Protein AF-0000000066313207 (afdb_homodimer)

pLDDT: mean 95.78, std 4.96, range [64.88, 98.94]

Radius of gyration: 19.65 Å; Cα contacts (8 Å, |Δi|>4): 984; chains: 2; bounding box: 40×60×49 Å

Solvent-accessible surface area (backbone atoms only — not comparable to full-atom values): 19360 Å² total; per-residue (Å²): 130,81,60,54,40,79,49,62,58,76,39,52,34,52,79,34,32,39,14,46,27,32,32,42,18,25,47,34,83,86,79,68,45,60,42,60,31,42,38,45,36,44,29,46,54,34,54,80,72,21,24,36,36,39,54,46,56,78,86,40,61,64,39,53,32,29,70,73,61,38,34,38,24,43,25,34,37,17,51,79,27,40,47,58,44,44,52,34,52,71,55,73,52,82,85,38,53,53,45,70,76,70,67,52,67,72,44,66,40,90,84,82,52,40,57,41,47,58,82,50,30,43,28,38,34,37,26,36,52,48,83,83,40,58,38,32,78,77,43,24,37,46,46,28,35,58,78,47,38,32,26,28,55,86,34,43,53,94,68,32,79,46,68,41,99,73,60,61,20,40,32,19,36,61,55,94,55,29,28,28,23,52,34,58,77,45,68,51,122,131,79,61,55,38,80,48,62,58,78,38,51,32,52,79,33,33,39,13,46,28,31,32,41,19,27,47,34,82,86,79,67,44,58,41,59,32,44,38,46,36,42,29,47,53,35,54,80,73,21,24,35,39,38,54,48,57,78,86,40,61,64,39,53,32,28,68,72,61,39,32,39,24,42,26,33,37,18,52,79,27,42,47,60,45,43,54,36,52,72,55,73,50,83,84,40,55,53,43,69,75,69,67,51,65,73,46,65,41,90,85,85,52,40,57,39,47,58,82,52,31,44,26,36,36,37,27,37,52,48,83,83,40,57,39,33,78,75,41,24,36,46,46,29,35,57,76,46,37,33,25,27,56,87,34,44,53,92,67,31,82,47,70,41,101,74,61,60,20,40,32,18,37,62,55,94,54,30,29,28,22,52,34,59,77,45,67,52,122

Sequence (378 aa):
MSRFIPIELHHASRLLNHGPTVLITSFDEQSQRRNIMAAAWSMPVEFEPPRVAIVVDKSTWTRELIEHNGKFGIVIPGVAATNWTWAVGSVSGRDEDKFNCYGIPVVRGPVFGLPLVEEKCLAWMECRLLPATSAQEEYDTLFGEVVSAAADARVFVEGRWQFDDDKLNTLHHLGAGTFVTSGKRVTAGMSRFIPIELHHASRLLNHGPTVLITSFDEQSQRRNIMAAAWSMPVEFEPPRVAIVVDKSTWTRELIEHNGKFGIVIPGVAATNWTWAVGSVSGRDEDKFNCYGIPVVRGPVFGLPLVEEKCLAWMECRLLPATSAQEEYDTLFGEVVSAAADARVFVEGRWQFDDDKLNTLHHLGAGTFVTSGKRVTAG

Structure (mmCIF, N/CA/C/O backbone):
data_AF-0000000066313207-model_v1
#
loop_
_entity.id
_entity.type
_entity.pdbx_description
1 polymer 'Uncharacterized protein YddH'
#
loop_
_atom_site.group_PDB
_atom_site.id
_atom_site.type_symbol
_atom_site.label_atom_id
_atom_site.label_alt_id
_atom_site.label_comp_id
_atom_site.label_asym_id
_atom_site.label_entity_id
_atom_site.label_seq_id
_atom_site.pdbx_PDB_ins_code
_atom_site.Cartn_x
_atom_site.Cartn_y
_atom_site.Cartn_z
_atom_site.occupancy
_atom_site.B_iso_or_equiv
_atom_site.auth_seq_id
_atom_site.auth_comp_id
_atom_site.auth_asym_id
_atom_site.auth_atom_id
_atom_site.pdbx_PDB_model_num
ATOM 1 N N . MET A 1 1 ? 12.789 17.094 24.266 1 65 1 MET A N 1
ATOM 2 C CA . MET A 1 1 ? 13.578 16.828 23.062 1 65 1 MET A CA 1
ATOM 3 C C . MET A 1 1 ? 12.883 15.805 22.172 1 65 1 MET A C 1
ATOM 5 O O . MET A 1 1 ? 12.188 14.914 22.672 1 65 1 MET A O 1
ATOM 9 N N . SER A 1 2 ? 12.867 16.047 20.875 1 86.88 2 SER A N 1
ATOM 10 C CA . SER A 1 2 ? 12.156 15.148 19.953 1 86.88 2 SER A CA 1
ATOM 11 C C . SER A 1 2 ? 12.75 13.742 19.984 1 86.88 2 SER A C 1
ATOM 13 O O . SER A 1 2 ? 13.969 13.578 20.094 1 86.88 2 SER A O 1
ATOM 15 N N . ARG A 1 3 ? 11.992 12.742 20.094 1 94 3 ARG A N 1
ATOM 16 C CA . ARG A 1 3 ? 12.406 11.344 20.047 1 94 3 ARG A CA 1
ATOM 17 C C . ARG A 1 3 ? 12.648 10.891 18.609 1 94 3 ARG A C 1
ATOM 19 O O . ARG A 1 3 ? 13.07 9.758 18.375 1 94 3 ARG A O 1
ATOM 26 N N . PHE A 1 4 ? 12.492 11.758 17.734 1 97.88 4 PHE A N 1
ATOM 27 C CA . PHE A 1 4 ? 12.688 11.43 16.328 1 97.88 4 PHE A CA 1
ATOM 28 C C . PHE A 1 4 ? 14.148 11.594 15.938 1 97.88 4 PHE A C 1
ATOM 30 O O . PHE A 1 4 ? 14.773 12.602 16.266 1 97.88 4 PHE A O 1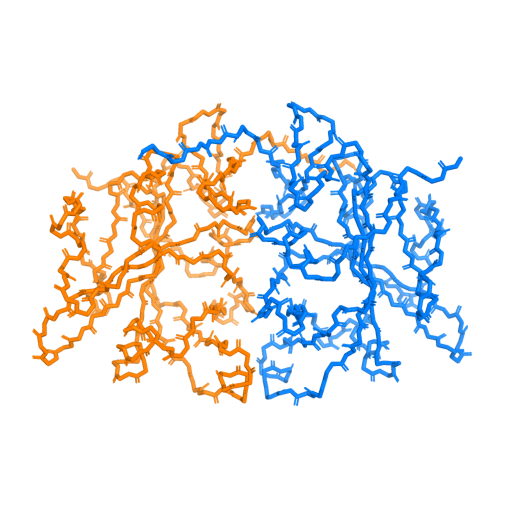
ATOM 37 N N . ILE A 1 5 ? 14.672 10.648 15.273 1 97.44 5 ILE A N 1
ATOM 38 C CA . ILE A 1 5 ? 16.047 10.703 14.781 1 97.44 5 ILE A CA 1
ATOM 39 C C . ILE A 1 5 ? 16.031 10.625 13.25 1 97.44 5 ILE A C 1
ATOM 41 O O . ILE A 1 5 ? 15.25 9.875 12.664 1 97.44 5 ILE A O 1
ATOM 45 N N . PRO A 1 6 ? 16.922 11.445 12.672 1 97.38 6 PRO A N 1
ATOM 46 C CA . PRO A 1 6 ? 17.031 11.359 11.219 1 97.38 6 PRO A CA 1
ATOM 47 C C . PRO A 1 6 ? 17.375 9.953 10.734 1 97.38 6 PRO A C 1
ATOM 49 O O . PRO A 1 6 ? 18.172 9.258 11.375 1 97.38 6 PRO A O 1
ATOM 52 N N . ILE A 1 7 ? 16.766 9.648 9.617 1 95.88 7 ILE A N 1
ATOM 53 C CA . ILE A 1 7 ? 17.062 8.344 9.047 1 95.88 7 ILE A CA 1
ATOM 54 C C . ILE A 1 7 ? 17.828 8.516 7.734 1 95.88 7 ILE A C 1
ATOM 56 O O . ILE A 1 7 ? 17.625 9.492 7.012 1 95.88 7 ILE A O 1
ATOM 60 N N . GLU A 1 8 ? 18.766 7.508 7.488 1 96.38 8 GLU A N 1
ATOM 61 C CA . GLU A 1 8 ? 19.438 7.496 6.188 1 96.38 8 GLU A CA 1
ATOM 62 C C . GLU A 1 8 ? 18.438 7.27 5.055 1 96.38 8 GLU A C 1
ATOM 64 O O . GLU A 1 8 ? 17.594 6.379 5.141 1 96.38 8 GLU A O 1
ATOM 69 N N . LEU A 1 9 ? 18.625 7.969 3.992 1 97.31 9 LEU A N 1
ATOM 70 C CA . LEU A 1 9 ? 17.641 7.992 2.924 1 97.31 9 LEU A CA 1
ATOM 71 C C . LEU A 1 9 ? 17.484 6.609 2.299 1 97.31 9 LEU A C 1
ATOM 73 O O . LEU A 1 9 ? 16.391 6.246 1.858 1 97.31 9 LEU A O 1
ATOM 77 N N . HIS A 1 10 ? 18.469 5.852 2.307 1 95.62 10 HIS A N 1
ATOM 78 C CA . HIS A 1 10 ? 18.359 4.531 1.695 1 95.62 10 HIS A CA 1
ATOM 79 C C . HIS A 1 10 ? 17.469 3.617 2.516 1 95.62 10 HIS A C 1
ATOM 81 O O . HIS A 1 10 ? 17.062 2.549 2.047 1 95.62 10 HIS A O 1
ATOM 87 N N . HIS A 1 11 ? 17.078 4.043 3.768 1 96.44 11 HIS A N 1
ATOM 88 C CA . HIS A 1 11 ? 16.141 3.301 4.594 1 96.44 11 HIS A CA 1
ATOM 89 C C . HIS A 1 11 ? 14.734 3.887 4.484 1 96.44 11 HIS A C 1
ATOM 91 O O . HIS A 1 11 ? 13.781 3.338 5.043 1 96.44 11 HIS A O 1
ATOM 97 N N . ALA A 1 12 ? 14.516 4.957 3.756 1 97.69 12 ALA A N 1
ATOM 98 C CA . ALA A 1 12 ? 13.273 5.727 3.797 1 97.69 12 ALA A CA 1
ATOM 99 C C . ALA A 1 12 ? 12.102 4.902 3.273 1 97.69 12 ALA A C 1
ATOM 101 O O . ALA A 1 12 ? 11 4.969 3.814 1 97.69 12 ALA A O 1
ATOM 102 N N . SER A 1 13 ? 12.344 4.102 2.234 1 96.94 13 SER A N 1
ATOM 103 C CA . SER A 1 13 ? 11.273 3.297 1.654 1 96.94 13 SER A CA 1
ATOM 104 C C . SER A 1 13 ? 10.719 2.303 2.668 1 96.94 13 SER A C 1
ATOM 106 O O . SER A 1 13 ? 9.539 1.956 2.623 1 96.94 13 SER A O 1
ATOM 108 N N . ARG A 1 14 ? 11.547 1.868 3.613 1 97.19 14 ARG A N 1
ATOM 109 C CA . ARG A 1 14 ? 11.148 0.872 4.602 1 97.19 14 ARG A CA 1
ATOM 110 C C . ARG A 1 14 ? 10.094 1.431 5.547 1 97.19 14 ARG A C 1
ATOM 112 O O . ARG A 1 14 ? 9.391 0.673 6.219 1 97.19 14 ARG A O 1
ATOM 119 N N . LEU A 1 15 ? 9.992 2.742 5.625 1 98 15 LEU A N 1
ATOM 120 C CA . LEU A 1 15 ? 8.977 3.367 6.465 1 98 15 LEU A CA 1
ATOM 121 C C . LEU A 1 15 ? 7.578 3.078 5.938 1 98 15 LEU A C 1
ATOM 123 O O . LEU A 1 15 ? 6.613 3.053 6.707 1 98 15 LEU A O 1
ATOM 127 N N . LEU A 1 16 ? 7.504 2.717 4.598 1 98.06 16 LEU A N 1
ATOM 128 C CA . LEU A 1 16 ? 6.199 2.545 3.967 1 98.06 16 LEU A CA 1
ATOM 129 C C . LEU A 1 16 ? 6.012 1.107 3.49 1 98.06 16 LEU A C 1
ATOM 131 O O . LEU A 1 16 ? 4.938 0.746 3.006 1 98.06 16 LEU A O 1
ATOM 135 N N . ASN A 1 17 ? 6.996 0.284 3.662 1 97.38 17 ASN A N 1
ATOM 136 C CA . ASN A 1 17 ? 7.02 -1.042 3.055 1 97.38 17 ASN A CA 1
ATOM 137 C C . ASN A 1 17 ? 5.812 -1.873 3.477 1 97.38 17 ASN A C 1
ATOM 139 O O . ASN A 1 17 ? 5.293 -2.668 2.689 1 97.38 17 ASN A O 1
ATOM 143 N N . HIS A 1 18 ? 5.418 -1.651 4.676 1 98.19 18 HIS A N 1
ATOM 144 C CA . HIS A 1 18 ? 4.391 -2.531 5.219 1 98.19 18 HIS A CA 1
ATOM 145 C C . HIS A 1 18 ? 2.996 -1.948 5.008 1 98.19 18 HIS A C 1
ATOM 147 O O . HIS A 1 18 ? 2.004 -2.514 5.473 1 98.19 18 HIS A O 1
ATOM 153 N N . GLY A 1 19 ? 2.869 -0.84 4.316 1 98.44 19 GLY A N 1
ATOM 154 C CA . GLY A 1 19 ? 1.625 -0.371 3.729 1 98.44 19 GLY A CA 1
ATOM 155 C C . GLY A 1 19 ? 0.737 0.363 4.715 1 98.44 19 GLY A C 1
ATOM 156 O O . GLY A 1 19 ? -0.487 0.219 4.684 1 98.44 19 GLY A O 1
ATOM 157 N N . PRO A 1 20 ? 1.286 1.152 5.613 1 98.69 20 PRO A N 1
ATOM 158 C CA . PRO A 1 20 ? 0.461 1.867 6.59 1 98.69 20 PRO A CA 1
ATOM 159 C C . PRO A 1 20 ? -0.352 2.996 5.965 1 98.69 20 PRO A C 1
ATOM 161 O O . PRO A 1 20 ? 0.007 3.502 4.898 1 98.69 20 PRO A O 1
ATOM 164 N N . THR A 1 21 ? -1.479 3.303 6.613 1 98.62 21 THR A N 1
ATOM 165 C CA . THR A 1 21 ? -2.127 4.586 6.363 1 98.62 21 THR A CA 1
ATOM 166 C C . THR A 1 21 ? -1.189 5.742 6.703 1 98.62 21 THR A C 1
ATOM 168 O O . THR A 1 21 ? -0.485 5.695 7.715 1 98.62 21 THR A O 1
ATOM 171 N N . VAL A 1 22 ? -1.253 6.824 5.902 1 98.88 22 VAL A N 1
ATOM 172 C CA . VAL A 1 22 ? -0.355 7.945 6.164 1 98.88 22 VAL A CA 1
ATOM 173 C C . VAL A 1 22 ? -1.156 9.242 6.242 1 98.88 22 VAL A C 1
ATOM 175 O O . VAL A 1 22 ? -2.344 9.266 5.91 1 98.88 22 VAL A O 1
ATOM 178 N N . LEU A 1 23 ? -0.492 10.266 6.754 1 98.88 23 LEU A N 1
ATOM 179 C CA . LEU A 1 23 ? -0.952 11.648 6.656 1 98.88 23 LEU A CA 1
ATOM 180 C C . LEU A 1 23 ? -0.092 12.438 5.676 1 98.88 23 LEU A C 1
ATOM 182 O O . LEU A 1 23 ? 1.133 12.477 5.809 1 98.88 23 LEU A O 1
ATOM 186 N N . ILE A 1 24 ? -0.73 13 4.699 1 98.94 24 ILE A N 1
ATOM 187 C CA . ILE A 1 24 ? -0.032 13.844 3.742 1 98.94 24 ILE A CA 1
ATOM 188 C C . ILE A 1 24 ? -0.147 15.305 4.168 1 98.94 24 ILE A C 1
ATOM 190 O O . ILE A 1 24 ? -1.247 15.797 4.43 1 98.94 24 ILE A O 1
ATOM 194 N N . THR A 1 25 ? 0.972 15.992 4.281 1 98.88 25 THR A N 1
ATOM 195 C CA . THR A 1 25 ? 0.957 17.406 4.621 1 98.88 25 THR A CA 1
ATOM 196 C C . THR A 1 25 ? 1.415 18.25 3.438 1 98.88 25 THR A C 1
ATOM 198 O O . THR A 1 25 ? 2.209 17.797 2.611 1 98.88 25 THR A O 1
ATOM 201 N N . SER A 1 26 ? 0.918 19.391 3.359 1 98.44 26 SER A N 1
ATOM 202 C CA . SER A 1 26 ? 1.238 20.359 2.311 1 98.44 26 SER A CA 1
ATOM 203 C C . SER A 1 26 ? 1.194 21.781 2.84 1 98.44 26 SER A C 1
ATOM 205 O O . SER A 1 26 ? 0.702 22.031 3.943 1 98.44 26 SER A O 1
ATOM 207 N N . PHE A 1 27 ? 1.803 22.641 2.094 1 96.5 27 PHE A N 1
ATOM 208 C CA . PHE A 1 27 ? 1.953 24.031 2.502 1 96.5 27 PHE A CA 1
ATOM 209 C C . PHE A 1 27 ? 1.962 24.969 1.29 1 96.5 27 PHE A C 1
ATOM 211 O O . PHE A 1 27 ? 2.615 24.672 0.286 1 96.5 27 PHE A O 1
ATOM 218 N N . ASP A 1 28 ? 1.222 25.984 1.409 1 92.38 28 ASP A N 1
ATOM 219 C CA . ASP A 1 28 ? 1.226 27.031 0.39 1 92.38 28 ASP A CA 1
ATOM 220 C C . ASP A 1 28 ? 2.139 28.188 0.791 1 92.38 28 ASP A C 1
ATOM 222 O O . ASP A 1 28 ? 1.826 28.938 1.713 1 92.38 28 ASP A O 1
ATOM 226 N N . GLU A 1 29 ? 3.15 28.391 0.052 1 89.75 29 GLU A N 1
ATOM 227 C CA . GLU A 1 29 ? 4.133 29.422 0.382 1 89.75 29 GLU A CA 1
ATOM 228 C C . GLU A 1 29 ? 3.541 30.812 0.23 1 89.75 29 GLU A C 1
ATOM 230 O O . GLU A 1 29 ? 3.93 31.75 0.944 1 89.75 29 GLU A O 1
ATOM 235 N N . GLN A 1 30 ? 2.658 31 -0.643 1 90.44 30 GLN A N 1
ATOM 236 C CA . GLN A 1 30 ? 2.074 32.312 -0.902 1 90.44 30 GLN A CA 1
ATOM 237 C C . GLN A 1 30 ? 1.109 32.719 0.209 1 90.44 30 GLN A C 1
ATOM 239 O O . GLN A 1 30 ? 1.253 33.781 0.807 1 90.44 30 GLN A O 1
ATOM 244 N N . SER A 1 31 ? 0.231 31.891 0.553 1 90.81 31 SER A N 1
ATOM 245 C CA . SER A 1 31 ? -0.797 32.188 1.543 1 90.81 31 SER A CA 1
ATOM 246 C C . SER A 1 31 ? -0.349 31.797 2.945 1 90.81 31 SER A C 1
ATOM 248 O O . SER A 1 31 ? -0.991 32.156 3.934 1 90.81 31 SER A O 1
ATOM 250 N N . GLN A 1 32 ? 0.73 31.016 2.998 1 92.81 32 GLN A N 1
ATOM 251 C CA . GLN A 1 32 ? 1.278 30.516 4.254 1 92.81 32 GLN A CA 1
ATOM 252 C C . GLN A 1 32 ? 0.297 29.578 4.949 1 92.81 32 GLN A C 1
ATOM 254 O O . GLN A 1 32 ? 0.283 29.484 6.18 1 92.81 32 GLN A O 1
ATOM 259 N N . ARG A 1 33 ? -0.565 28.984 4.168 1 95.12 33 ARG A N 1
ATOM 260 C CA . ARG A 1 33 ? -1.528 28.047 4.719 1 95.12 33 ARG A CA 1
ATOM 261 C C . ARG A 1 33 ? -1.02 26.609 4.602 1 95.12 33 ARG A C 1
ATOM 263 O O . ARG A 1 33 ? -0.413 26.25 3.592 1 95.12 33 ARG A O 1
ATOM 270 N N . ARG A 1 34 ? -1.338 25.891 5.664 1 96.69 34 ARG A N 1
ATOM 271 C CA . ARG A 1 34 ? -0.944 24.5 5.754 1 96.69 34 ARG A CA 1
ATOM 272 C C . ARG A 1 34 ? -2.16 23.578 5.656 1 96.69 34 ARG A C 1
ATOM 274 O O . ARG A 1 34 ? -3.287 24 5.918 1 96.69 34 ARG A O 1
ATOM 281 N N . ASN A 1 35 ? -1.942 22.359 5.227 1 98.12 35 ASN A N 1
ATOM 282 C CA . ASN A 1 35 ? -2.996 21.359 5.145 1 98.12 35 ASN A CA 1
ATOM 283 C C . ASN A 1 35 ? -2.473 19.969 5.492 1 98.12 35 ASN A C 1
ATOM 285 O O . ASN A 1 35 ? -1.268 19.719 5.422 1 98.12 35 ASN A O 1
ATOM 289 N N . ILE A 1 36 ? -3.363 19.141 5.977 1 98.62 36 ILE A N 1
ATOM 290 C CA . ILE A 1 36 ? -3.078 17.75 6.324 1 98.62 36 ILE A CA 1
ATOM 291 C C . ILE A 1 36 ? -4.273 16.875 5.969 1 98.62 36 ILE A C 1
ATOM 293 O O . ILE A 1 36 ? -5.426 17.266 6.168 1 98.62 36 ILE A O 1
ATOM 297 N N . MET A 1 37 ? -4.008 15.727 5.402 1 98.06 37 MET A N 1
ATOM 298 C CA . MET A 1 37 ? -5.074 14.773 5.113 1 98.06 37 MET A CA 1
ATOM 299 C C . MET A 1 37 ? -4.586 13.336 5.281 1 98.06 37 MET A C 1
ATOM 301 O O . MET A 1 37 ? -3.391 13.062 5.145 1 98.06 37 MET A O 1
ATOM 305 N N . ALA A 1 38 ? -5.535 12.453 5.543 1 98.25 38 ALA A N 1
ATOM 306 C CA . ALA A 1 38 ? -5.219 11.031 5.59 1 98.25 38 ALA A CA 1
ATOM 307 C C . ALA A 1 38 ? -5.242 10.414 4.191 1 98.25 38 ALA A C 1
ATOM 309 O O . ALA A 1 38 ? -6.02 10.844 3.334 1 98.25 38 ALA A O 1
ATOM 310 N N . ALA A 1 39 ? -4.414 9.477 3.936 1 98.12 39 ALA A N 1
ATOM 311 C CA . ALA A 1 39 ? -4.363 8.703 2.699 1 98.12 39 ALA A CA 1
ATOM 312 C C . ALA A 1 39 ? -4.012 7.242 2.982 1 98.12 39 ALA A C 1
ATOM 314 O O . ALA A 1 39 ? -2.988 6.953 3.604 1 98.12 39 ALA A O 1
ATOM 315 N N . ALA A 1 40 ? -4.812 6.355 2.506 1 97.88 40 ALA A N 1
ATOM 316 C CA . ALA A 1 40 ? -4.555 4.926 2.658 1 97.88 40 ALA A CA 1
ATOM 317 C C . ALA A 1 40 ? -3.725 4.395 1.495 1 97.88 40 ALA A C 1
ATOM 319 O O . ALA A 1 40 ? -3.117 3.324 1.598 1 97.88 40 ALA A O 1
ATOM 320 N N . TRP A 1 41 ? -3.73 5.105 0.387 1 98.62 41 TRP A N 1
ATOM 321 C CA . TRP A 1 41 ? -3.115 4.59 -0.831 1 98.62 41 TRP A CA 1
ATOM 322 C C . TRP A 1 41 ? -1.796 5.297 -1.12 1 98.62 41 TRP A C 1
ATOM 324 O O . TRP A 1 41 ? -1.782 6.375 -1.722 1 98.62 41 TRP A O 1
ATOM 334 N N . SER A 1 42 ? -0.743 4.652 -0.693 1 98.81 42 SER A N 1
ATOM 335 C CA . SER A 1 42 ? 0.646 5.055 -0.883 1 98.81 42 SER A CA 1
ATOM 336 C C . SER A 1 42 ? 1.578 3.85 -0.875 1 98.81 42 SER A C 1
ATOM 338 O O . SER A 1 42 ? 1.266 2.82 -0.27 1 98.81 42 SER A O 1
ATOM 340 N N . MET A 1 43 ? 2.639 3.979 -1.628 1 98.75 43 MET A N 1
ATOM 341 C CA . MET A 1 43 ? 3.619 2.896 -1.635 1 98.75 43 MET A CA 1
ATOM 342 C C . MET A 1 43 ? 4.977 3.396 -2.119 1 98.75 43 MET A C 1
ATOM 344 O O . MET A 1 43 ? 5.055 4.402 -2.828 1 98.75 43 MET A O 1
ATOM 348 N N . PRO A 1 44 ? 6.078 2.719 -1.695 1 98.69 44 PRO A N 1
ATOM 349 C CA . PRO A 1 44 ? 7.352 2.973 -2.375 1 98.69 44 PRO A CA 1
ATOM 350 C C . PRO A 1 44 ? 7.328 2.561 -3.846 1 98.69 44 PRO A C 1
ATOM 352 O O . PRO A 1 44 ? 6.48 1.763 -4.254 1 98.69 44 PRO A O 1
ATOM 355 N N . VAL A 1 45 ? 8.258 3.219 -4.602 1 98.56 45 VAL A N 1
ATOM 356 C CA . VAL A 1 45 ? 8.391 2.779 -5.984 1 98.56 45 VAL A CA 1
ATOM 357 C C . VAL A 1 45 ? 9.867 2.59 -6.328 1 98.56 45 VAL A C 1
ATOM 359 O O . VAL A 1 45 ? 10.203 1.991 -7.355 1 98.56 45 VAL A O 1
ATOM 362 N N . GLU A 1 46 ? 10.742 3.123 -5.5 1 97.75 46 GLU A N 1
ATOM 363 C CA . GLU A 1 46 ? 12.18 3.012 -5.727 1 97.75 46 GLU A CA 1
ATOM 364 C C . GLU A 1 46 ? 12.953 3.066 -4.406 1 97.75 46 GLU A C 1
ATOM 366 O O . GLU A 1 46 ? 12.641 3.879 -3.535 1 97.75 46 GLU A O 1
ATOM 371 N N . PHE A 1 47 ? 13.984 2.287 -4.328 1 95.31 47 PHE A N 1
ATOM 372 C CA . PHE A 1 47 ? 14.805 2.26 -3.119 1 95.31 47 PHE A CA 1
ATOM 373 C C . PHE A 1 47 ? 15.828 3.387 -3.135 1 95.31 47 PHE A C 1
ATOM 375 O O . PHE A 1 47 ? 16.031 4.062 -2.123 1 95.31 47 PHE A O 1
ATOM 382 N N . GLU A 1 48 ? 16.438 3.553 -4.277 1 95.81 48 GLU A N 1
ATOM 383 C CA . GLU A 1 48 ? 17.516 4.523 -4.371 1 95.81 48 GLU A CA 1
ATOM 384 C C . GLU A 1 48 ? 17.5 5.242 -5.719 1 95.81 48 GLU A C 1
ATOM 386 O O . GLU A 1 48 ? 17.703 4.621 -6.762 1 95.81 48 GLU A O 1
ATOM 391 N N . PRO A 1 49 ? 17.422 6.559 -5.703 1 97.62 49 PRO A N 1
ATOM 392 C CA . PRO A 1 49 ? 16.922 7.324 -4.555 1 97.62 49 PRO A CA 1
ATOM 393 C C . PRO A 1 49 ? 15.523 6.895 -4.121 1 97.62 49 PRO A C 1
ATOM 395 O O . PRO A 1 49 ? 14.758 6.379 -4.938 1 97.62 49 PRO A O 1
ATOM 398 N N . PRO A 1 50 ? 15.281 7.066 -2.824 1 98.56 50 PRO A N 1
ATOM 399 C CA . PRO A 1 50 ? 13.945 6.668 -2.375 1 98.56 50 PRO A CA 1
ATOM 400 C C . PRO A 1 50 ? 12.836 7.52 -2.984 1 98.56 50 PRO A C 1
ATOM 402 O O . PRO A 1 50 ? 12.867 8.75 -2.873 1 98.56 50 PRO A O 1
ATOM 405 N N . ARG A 1 51 ? 11.875 6.789 -3.619 1 98.75 51 ARG A N 1
ATOM 406 C CA . ARG A 1 51 ? 10.727 7.441 -4.238 1 98.75 51 ARG A CA 1
ATOM 407 C C . ARG A 1 51 ? 9.422 6.766 -3.818 1 98.75 51 ARG A C 1
ATOM 409 O O . ARG A 1 51 ? 9.414 5.582 -3.48 1 98.75 51 ARG A O 1
ATOM 416 N N . VAL A 1 52 ? 8.391 7.551 -3.826 1 98.88 52 VAL A N 1
ATOM 417 C CA . VAL A 1 52 ? 7.09 7.07 -3.367 1 98.88 52 VAL A CA 1
ATOM 418 C C . VAL A 1 52 ? 6.004 7.5 -4.352 1 98.88 52 VAL A C 1
ATOM 420 O O . VAL A 1 52 ? 6.188 8.453 -5.113 1 98.88 52 VAL A O 1
ATOM 423 N N . ALA A 1 53 ? 4.957 6.727 -4.375 1 98.88 53 ALA A N 1
ATOM 424 C CA . ALA A 1 53 ? 3.709 7.094 -5.039 1 98.88 53 ALA A CA 1
ATOM 425 C C . ALA A 1 53 ? 2.602 7.352 -4.02 1 98.88 53 ALA A C 1
ATOM 427 O O . ALA A 1 53 ? 2.48 6.625 -3.029 1 98.88 53 ALA A O 1
ATOM 428 N N . ILE A 1 54 ? 1.825 8.359 -4.266 1 98.88 54 ILE A N 1
ATOM 429 C CA . ILE A 1 54 ? 0.633 8.633 -3.473 1 98.88 54 ILE A CA 1
ATOM 430 C C . ILE A 1 54 ? -0.558 8.875 -4.398 1 98.88 54 ILE A C 1
ATOM 432 O O . ILE A 1 54 ? -0.404 9.43 -5.488 1 98.88 54 ILE A O 1
ATOM 436 N N . VAL A 1 55 ? -1.715 8.453 -3.975 1 98.81 55 VAL A N 1
ATOM 437 C CA . VAL A 1 55 ? -2.951 8.742 -4.691 1 98.81 55 VAL A CA 1
ATOM 438 C C . VAL A 1 55 ? -3.699 9.875 -3.99 1 98.81 55 VAL A C 1
ATOM 440 O O . VAL A 1 55 ? -4.09 9.742 -2.828 1 98.81 55 VAL A O 1
ATOM 443 N N . VAL A 1 56 ? -3.834 10.969 -4.652 1 98.25 56 VAL A N 1
ATOM 444 C CA . VAL A 1 56 ? -4.527 12.141 -4.141 1 98.25 56 VAL A CA 1
ATOM 445 C C . VAL A 1 56 ? -5.543 12.633 -5.172 1 98.25 56 VAL A C 1
ATOM 447 O O . VAL A 1 56 ? -5.164 13.086 -6.258 1 98.25 56 VAL A O 1
ATOM 450 N N . ASP A 1 57 ? -6.762 12.594 -4.805 1 96.75 57 ASP A N 1
ATOM 451 C CA . ASP A 1 57 ? -7.84 12.977 -5.707 1 96.75 57 ASP A CA 1
ATOM 452 C C . ASP A 1 57 ? -7.641 14.406 -6.223 1 96.75 57 ASP A C 1
ATOM 454 O O . ASP A 1 57 ? -7.262 15.297 -5.461 1 96.75 57 ASP A O 1
ATOM 458 N N . LYS A 1 58 ? -7.984 14.656 -7.453 1 94.81 58 LYS A N 1
ATOM 459 C CA . LYS A 1 58 ? -7.766 15.938 -8.109 1 94.81 58 LYS A CA 1
ATOM 460 C C . LYS A 1 58 ? -8.609 17.031 -7.477 1 94.81 58 LYS A C 1
ATOM 462 O O . LYS A 1 58 ? -8.266 18.219 -7.555 1 94.81 58 LYS A O 1
ATOM 467 N N . SER A 1 59 ? -9.68 16.656 -6.84 1 93.75 59 SER A N 1
ATOM 468 C CA . SER A 1 59 ? -10.594 17.656 -6.289 1 93.75 59 SER A CA 1
ATOM 469 C C . SER A 1 59 ? -10.109 18.156 -4.934 1 93.75 59 SER A C 1
ATOM 471 O O . SER A 1 59 ? -10.633 19.156 -4.418 1 93.75 59 SER A O 1
ATOM 473 N N . THR A 1 60 ? -9.141 17.562 -4.355 1 95.06 60 THR A N 1
ATOM 474 C CA . THR A 1 60 ? -8.711 17.922 -3.01 1 95.06 60 THR A CA 1
ATOM 475 C C . THR A 1 60 ? -7.844 19.172 -3.039 1 95.06 60 THR A C 1
ATOM 477 O O . THR A 1 60 ? -7.117 19.406 -4.004 1 95.06 60 THR A O 1
ATOM 480 N N . TRP A 1 61 ? -7.906 19.953 -1.962 1 96.5 61 TRP A N 1
ATOM 481 C CA . TRP A 1 61 ? -7.008 21.078 -1.814 1 96.5 61 TRP A CA 1
ATOM 482 C C . TRP A 1 61 ? -5.555 20.625 -1.731 1 96.5 61 TRP A C 1
ATOM 484 O O . TRP A 1 61 ? -4.652 21.297 -2.234 1 96.5 61 TRP A O 1
ATOM 494 N N . THR A 1 62 ? -5.312 19.516 -1.103 1 96.75 62 THR A N 1
ATOM 495 C CA . THR A 1 62 ? -3.984 18.906 -1.001 1 96.75 62 THR A CA 1
ATOM 496 C C . THR A 1 62 ? -3.346 18.781 -2.381 1 96.75 62 THR A C 1
ATOM 498 O O . THR A 1 62 ? -2.188 19.156 -2.572 1 96.75 62 THR A O 1
ATOM 501 N N . ARG A 1 63 ? -4.125 18.312 -3.324 1 97.38 63 ARG A N 1
ATOM 502 C CA . ARG A 1 63 ? -3.629 18.141 -4.688 1 97.38 63 ARG A CA 1
ATOM 503 C C . ARG A 1 63 ? -3.18 19.469 -5.277 1 97.38 63 ARG A C 1
ATOM 505 O O . ARG A 1 63 ? -2.084 19.578 -5.832 1 97.38 63 ARG A O 1
ATOM 512 N N . GLU A 1 64 ? -3.938 20.438 -5.133 1 96.5 64 GLU A N 1
ATOM 513 C CA . GLU A 1 64 ? -3.621 21.781 -5.633 1 96.5 64 GLU A CA 1
ATOM 514 C C . GLU A 1 64 ? -2.326 22.312 -5.016 1 96.5 64 GLU A C 1
ATOM 516 O O . GLU A 1 64 ? -1.458 22.812 -5.727 1 96.5 64 GLU A O 1
ATOM 521 N N . LEU A 1 65 ? -2.23 22.156 -3.738 1 97.38 65 LEU A N 1
ATOM 522 C CA . LEU A 1 65 ? -1.069 22.672 -3.023 1 97.38 65 LEU A CA 1
ATOM 523 C C . LEU A 1 65 ? 0.2 21.938 -3.447 1 97.38 65 LEU A C 1
ATOM 525 O O . LEU A 1 65 ? 1.244 22.562 -3.645 1 97.38 65 LEU A O 1
ATOM 529 N N . ILE A 1 66 ? 0.138 20.594 -3.559 1 98.19 66 ILE A N 1
ATOM 530 C CA . ILE A 1 66 ? 1.298 19.797 -3.943 1 98.19 66 ILE A CA 1
ATOM 531 C C . ILE A 1 66 ? 1.749 20.188 -5.348 1 98.19 66 ILE A C 1
ATOM 533 O O . ILE A 1 66 ? 2.941 20.406 -5.59 1 98.19 66 ILE A O 1
ATOM 537 N N . GLU A 1 67 ? 0.841 20.328 -6.25 1 97.12 67 GLU A N 1
ATOM 538 C CA . GLU A 1 67 ? 1.174 20.672 -7.633 1 97.12 67 GLU A CA 1
ATOM 539 C C . GLU A 1 67 ? 1.742 22.078 -7.734 1 97.12 67 GLU A C 1
ATOM 541 O O . GLU A 1 67 ? 2.666 22.328 -8.516 1 97.12 67 GLU A O 1
ATOM 546 N N . HIS A 1 68 ? 1.217 22.953 -6.961 1 96.31 68 HIS A N 1
ATOM 547 C CA . HIS A 1 68 ? 1.643 24.344 -7.004 1 96.31 68 HIS A CA 1
ATOM 548 C C . HIS A 1 68 ? 3.02 24.531 -6.371 1 96.31 68 HIS A C 1
ATOM 550 O O . HIS A 1 68 ? 3.855 25.266 -6.891 1 96.31 68 HIS A O 1
ATOM 556 N N . ASN A 1 69 ? 3.275 23.844 -5.285 1 96.5 69 ASN A N 1
ATOM 557 C CA . ASN A 1 69 ? 4.48 24.109 -4.504 1 96.5 69 ASN A CA 1
ATOM 558 C C . ASN A 1 69 ? 5.57 23.078 -4.793 1 96.5 69 ASN A C 1
ATOM 560 O O . ASN A 1 69 ? 6.73 23.281 -4.434 1 96.5 69 ASN A O 1
ATOM 564 N N . GLY A 1 70 ? 5.215 21.938 -5.297 1 97.88 70 GLY A N 1
ATOM 565 C CA . GLY A 1 70 ? 6.176 20.953 -5.762 1 97.88 70 GLY A CA 1
ATOM 566 C C . GLY A 1 70 ? 6.766 20.125 -4.641 1 97.88 70 GLY A C 1
ATOM 567 O O . GLY A 1 70 ? 7.836 19.531 -4.797 1 97.88 70 GLY A O 1
ATOM 568 N N . LYS A 1 71 ? 6.145 20.125 -3.506 1 98.62 71 LYS A N 1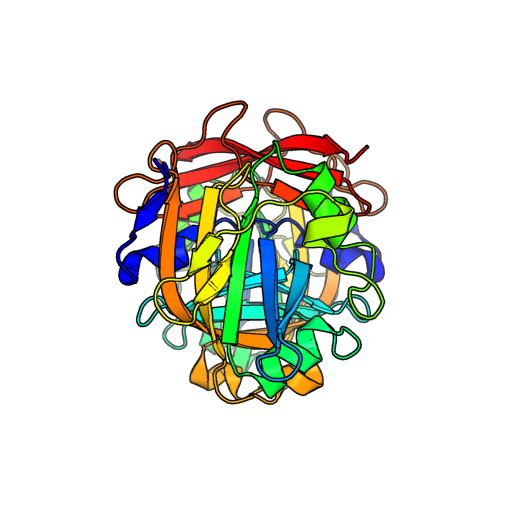
ATOM 569 C CA . LYS A 1 71 ? 6.645 19.375 -2.355 1 98.62 71 LYS A CA 1
ATOM 570 C C . LYS A 1 71 ? 5.504 18.938 -1.441 1 98.62 71 LYS A C 1
ATOM 572 O O . LYS A 1 71 ? 4.434 19.562 -1.444 1 98.62 71 LYS A O 1
ATOM 577 N N . PHE A 1 72 ? 5.648 17.891 -0.647 1 98.94 72 PHE A N 1
ATOM 578 C CA . PHE A 1 72 ? 4.668 17.406 0.321 1 98.94 72 PHE A CA 1
ATOM 579 C C . PHE A 1 72 ? 5.348 16.594 1.412 1 98.94 72 PHE A C 1
ATOM 581 O O . PHE A 1 72 ? 6.477 16.141 1.239 1 98.94 72 PHE A O 1
ATOM 588 N N . GLY A 1 73 ? 4.711 16.516 2.504 1 98.94 73 GLY A N 1
ATOM 589 C CA . GLY A 1 73 ? 5.148 15.664 3.598 1 98.94 73 GLY A CA 1
ATOM 590 C C . GLY A 1 73 ? 4.332 14.391 3.73 1 98.94 73 GLY A C 1
ATOM 591 O O . GLY A 1 73 ? 3.168 14.352 3.328 1 98.94 73 GLY A O 1
ATOM 592 N N . ILE A 1 74 ? 4.91 13.391 4.223 1 98.94 74 ILE A N 1
ATOM 593 C CA . ILE A 1 74 ? 4.234 12.156 4.629 1 98.94 74 ILE A CA 1
ATOM 594 C C . ILE A 1 74 ? 4.531 11.867 6.098 1 98.94 74 ILE A C 1
ATOM 596 O O . ILE A 1 74 ? 5.691 11.82 6.508 1 98.94 74 ILE A O 1
ATOM 600 N N . VAL A 1 75 ? 3.51 11.688 6.879 1 98.94 75 VAL A N 1
ATOM 601 C CA . VAL A 1 75 ? 3.619 11.344 8.289 1 98.94 75 VAL A CA 1
ATOM 602 C C . VAL A 1 75 ? 2.965 9.984 8.539 1 98.94 75 VAL A C 1
ATOM 604 O O . VAL A 1 75 ? 1.903 9.688 7.988 1 98.94 75 VAL A O 1
ATOM 607 N N . ILE A 1 76 ? 3.59 9.148 9.359 1 98.81 76 ILE A N 1
ATOM 608 C CA . ILE A 1 76 ? 3.051 7.84 9.703 1 98.81 76 ILE A CA 1
ATOM 609 C C . ILE A 1 76 ? 2.447 7.887 11.109 1 98.81 76 ILE A C 1
ATOM 611 O O . ILE A 1 76 ? 3.174 7.891 12.102 1 98.81 76 ILE A O 1
ATOM 615 N N . PRO A 1 77 ? 1.169 7.852 11.195 1 98.38 77 PRO A N 1
ATOM 616 C CA . PRO A 1 77 ? 0.525 7.934 12.508 1 98.38 77 PRO A CA 1
ATOM 617 C C . PRO A 1 77 ? 0.616 6.625 13.289 1 98.38 77 PRO A C 1
ATOM 619 O O . PRO A 1 77 ? 0.596 5.543 12.695 1 98.38 77 PRO A O 1
ATOM 622 N N . GLY A 1 78 ? 0.743 6.777 14.625 1 97.25 78 GLY A N 1
ATOM 623 C CA . GLY A 1 78 ? 0.554 5.637 15.508 1 97.25 78 GLY A CA 1
ATOM 624 C C . GLY A 1 78 ? -0.892 5.438 15.922 1 97.25 78 GLY A C 1
ATOM 625 O O . GLY A 1 78 ? -1.768 6.215 15.531 1 97.25 78 GLY A O 1
ATOM 626 N N . VAL A 1 79 ? -1.094 4.461 16.688 1 96.31 79 VAL A N 1
ATOM 627 C CA . VAL A 1 79 ? -2.43 4.09 17.156 1 96.31 79 VAL A CA 1
ATOM 628 C C . VAL A 1 79 ? -3.059 5.258 17.906 1 96.31 79 VAL A C 1
ATOM 630 O O . VAL A 1 79 ? -4.258 5.516 17.781 1 96.31 79 VAL A O 1
ATOM 633 N N . ALA A 1 80 ? -2.244 5.969 18.641 1 96.12 80 ALA A N 1
ATOM 634 C CA . ALA A 1 80 ? -2.727 7.082 19.453 1 96.12 80 ALA A CA 1
ATOM 635 C C . ALA A 1 80 ? -3.301 8.195 18.578 1 96.12 80 ALA A C 1
ATOM 637 O O . ALA A 1 80 ? -4.062 9.039 19.047 1 96.12 80 ALA A O 1
ATOM 638 N N . ALA A 1 81 ? -2.984 8.203 17.312 1 97 81 ALA A N 1
ATOM 639 C CA . ALA A 1 81 ? -3.432 9.258 16.406 1 97 81 ALA A CA 1
ATOM 640 C C . ALA A 1 81 ? -4.648 8.805 15.602 1 97 81 ALA A C 1
ATOM 642 O O . ALA A 1 81 ? -4.992 9.414 14.586 1 97 81 ALA A O 1
ATOM 643 N N . THR A 1 82 ? -5.324 7.762 15.992 1 97.44 82 THR A N 1
ATOM 644 C CA . THR A 1 82 ? -6.441 7.191 15.25 1 97.44 82 THR A CA 1
ATOM 645 C C . THR A 1 82 ? -7.512 8.25 14.992 1 97.44 82 THR A C 1
ATOM 647 O O . THR A 1 82 ? -7.957 8.422 13.852 1 97.44 82 THR A O 1
ATOM 650 N N . ASN A 1 83 ? -7.875 8.992 15.984 1 97.38 83 ASN A N 1
ATOM 651 C CA . ASN A 1 83 ? -8.93 9.992 15.828 1 97.38 83 ASN A CA 1
ATOM 652 C C . ASN A 1 83 ? -8.492 11.133 14.914 1 97.38 83 ASN A C 1
ATOM 654 O O . ASN A 1 83 ? -9.281 11.602 14.086 1 97.38 83 ASN A O 1
ATOM 658 N N . TRP A 1 84 ? -7.246 11.617 15.078 1 97.56 84 TRP A N 1
ATOM 659 C CA . TRP A 1 84 ? -6.703 12.609 14.164 1 97.56 84 TRP A CA 1
ATOM 660 C C . TRP A 1 84 ? -6.773 12.117 12.719 1 97.56 84 TRP A C 1
ATOM 662 O O . TRP A 1 84 ? -7.238 12.836 11.836 1 97.56 84 TRP A O 1
ATOM 672 N N . THR A 1 85 ? -6.363 10.875 12.547 1 97.88 85 THR A N 1
ATOM 673 C CA . THR A 1 85 ? -6.25 10.297 11.211 1 97.88 85 THR A CA 1
ATOM 674 C C . THR A 1 85 ? -7.613 10.25 10.531 1 97.88 85 THR A C 1
ATOM 676 O O . THR A 1 85 ? -7.742 10.625 9.359 1 97.88 85 THR A O 1
ATOM 679 N N . TRP A 1 86 ? -8.586 9.883 11.266 1 97.38 86 TRP A N 1
ATOM 680 C CA . TRP A 1 86 ? -9.93 9.82 10.703 1 97.38 86 TRP A CA 1
ATOM 681 C C . TRP A 1 86 ? -10.477 11.227 10.445 1 97.38 86 TRP A C 1
ATOM 683 O O . TRP A 1 86 ? -11.016 11.492 9.367 1 97.38 86 TRP A O 1
ATOM 693 N N . ALA A 1 87 ? -10.305 12.102 11.336 1 96.06 87 ALA A N 1
ATOM 694 C CA . ALA A 1 87 ? -10.859 13.445 11.266 1 96.06 87 ALA A CA 1
ATOM 695 C C . ALA A 1 87 ? -10.305 14.211 10.062 1 96.06 87 ALA A C 1
ATOM 697 O O . ALA A 1 87 ? -11.062 14.797 9.289 1 96.06 87 ALA A O 1
ATOM 698 N N . VAL A 1 88 ? -9.023 14.133 9.867 1 96.56 88 VAL A N 1
ATOM 699 C CA . VAL A 1 88 ? -8.398 14.953 8.836 1 96.56 88 VAL A CA 1
ATOM 700 C C . VAL A 1 88 ? -8.656 14.344 7.461 1 96.56 88 VAL A C 1
ATOM 702 O O . VAL A 1 88 ? -8.422 14.984 6.438 1 96.56 88 VAL A O 1
ATOM 705 N N . GLY A 1 89 ? -9.086 13.102 7.414 1 93.62 89 GLY A N 1
ATOM 706 C CA . GLY A 1 89 ? -9.453 12.461 6.16 1 93.62 89 GLY A CA 1
ATOM 707 C C . GLY A 1 89 ? -10.906 12.688 5.785 1 93.62 89 GLY A C 1
ATOM 708 O O . GLY A 1 89 ? -11.328 12.352 4.676 1 93.62 89 GLY A O 1
ATOM 709 N N . SER A 1 90 ? -11.664 13.383 6.625 1 90.25 90 SER A N 1
ATOM 710 C CA . SER A 1 90 ? -13.117 13.445 6.445 1 90.25 90 SER A CA 1
ATOM 711 C C . SER A 1 90 ? -13.57 14.875 6.145 1 90.25 90 SER A C 1
ATOM 713 O O . SER A 1 90 ? -14.758 15.117 5.914 1 90.25 90 SER A O 1
ATOM 715 N N . VAL A 1 91 ? -12.625 15.805 6.148 1 88.38 91 VAL A N 1
ATOM 716 C CA . VAL A 1 91 ? -12.984 17.203 5.918 1 88.38 91 VAL A CA 1
ATOM 717 C C . VAL A 1 91 ? -11.961 17.844 4.984 1 88.38 91 VAL A C 1
ATOM 719 O O . VAL A 1 91 ? -10.805 17.422 4.93 1 88.38 91 VAL A O 1
ATOM 722 N N . SER A 1 92 ? -12.461 18.891 4.312 1 89 92 SER A N 1
ATOM 723 C CA . SER A 1 92 ? -11.562 19.641 3.457 1 89 92 SER A CA 1
ATOM 724 C C . SER A 1 92 ? -10.883 20.766 4.234 1 89 92 SER A C 1
ATOM 726 O O . SER A 1 92 ? -11.508 21.406 5.082 1 89 92 SER A O 1
ATOM 728 N N . GLY A 1 93 ? -9.633 21.031 3.895 1 88.12 93 GLY A N 1
ATOM 729 C CA . GLY A 1 93 ? -8.883 22.109 4.508 1 88.12 93 GLY A CA 1
ATOM 730 C C . GLY A 1 93 ? -9.094 23.453 3.824 1 88.12 93 GLY A C 1
ATOM 731 O O . GLY A 1 93 ? -8.516 24.469 4.23 1 88.12 93 GLY A O 1
ATOM 732 N N . ARG A 1 94 ? -9.844 23.484 2.789 1 89.81 94 ARG A N 1
ATOM 733 C CA . ARG A 1 94 ? -10.078 24.734 2.059 1 89.81 94 ARG A CA 1
ATOM 734 C C . ARG A 1 94 ? -10.664 25.797 2.971 1 89.81 94 ARG A C 1
ATOM 736 O O . ARG A 1 94 ? -10.305 26.984 2.869 1 89.81 94 ARG A O 1
ATOM 743 N N . ASP A 1 95 ? -11.508 25.312 3.91 1 85.88 95 ASP A N 1
ATOM 744 C CA . ASP A 1 95 ? -12.227 26.312 4.699 1 85.88 95 ASP A CA 1
ATOM 745 C C . ASP A 1 95 ? -11.773 26.281 6.16 1 85.88 95 ASP A C 1
ATOM 747 O O . ASP A 1 95 ? -12.344 26.984 7.004 1 85.88 95 ASP A O 1
ATOM 751 N N . GLU A 1 96 ? -10.812 25.453 6.426 1 89.38 96 GLU A N 1
ATOM 752 C CA . GLU A 1 96 ? -10.375 25.359 7.816 1 89.38 96 GLU A CA 1
ATOM 753 C C . GLU A 1 96 ? -8.914 24.922 7.906 1 89.38 96 GLU A C 1
ATOM 755 O O . GLU A 1 96 ? -8.414 24.219 7.031 1 89.38 96 GLU A O 1
ATOM 760 N N . ASP A 1 97 ? -8.297 25.484 9.008 1 94.94 97 ASP A N 1
ATOM 761 C CA . ASP A 1 97 ? -6.977 24.984 9.383 1 94.94 97 ASP A CA 1
ATOM 762 C C . ASP A 1 97 ? -7.094 23.719 10.234 1 94.94 97 ASP A C 1
ATOM 764 O O . ASP A 1 97 ? -7.328 23.797 11.445 1 94.94 97 ASP A O 1
ATOM 768 N N . LYS A 1 98 ? -6.828 22.609 9.602 1 96.5 98 LYS A N 1
ATOM 769 C CA . LYS A 1 98 ? -7.086 21.328 10.258 1 96.5 98 LYS A CA 1
ATOM 770 C C . LYS A 1 98 ? -6.113 21.094 11.406 1 96.5 98 LYS A C 1
ATOM 772 O O . LYS A 1 98 ? -6.453 20.422 12.391 1 96.5 98 LYS A O 1
ATOM 777 N N . PHE A 1 99 ? -4.926 21.641 11.328 1 97.31 99 PHE A N 1
ATOM 778 C CA . PHE A 1 99 ? -3.979 21.516 12.43 1 97.31 99 PHE A CA 1
ATOM 779 C C . PHE A 1 99 ? -4.527 22.188 13.688 1 97.31 99 PHE A C 1
ATOM 781 O O . PHE A 1 99 ? -4.512 21.594 14.773 1 97.31 99 PHE A O 1
ATOM 788 N N . ASN A 1 100 ? -4.992 23.406 13.539 1 96.12 100 ASN A N 1
ATOM 789 C CA . ASN A 1 100 ? -5.543 24.156 14.664 1 96.12 100 ASN A CA 1
ATOM 790 C C . ASN A 1 100 ? -6.863 23.547 15.148 1 96.12 100 ASN A C 1
ATOM 792 O O . ASN A 1 100 ? -7.082 23.406 16.344 1 96.12 100 ASN A O 1
ATOM 796 N N . CYS A 1 101 ? -7.723 23.234 14.242 1 95.56 101 CYS A N 1
ATOM 797 C CA . CYS A 1 101 ? -9.047 22.719 14.562 1 95.56 101 CYS A CA 1
ATOM 798 C C . CYS A 1 101 ? -8.953 21.484 15.445 1 95.56 101 CYS A C 1
ATOM 800 O O . CYS A 1 101 ? -9.75 21.297 16.359 1 95.56 101 CYS A O 1
ATOM 802 N N . TYR A 1 102 ? -7.953 20.625 15.156 1 95.81 102 TYR A N 1
ATOM 803 C CA . TYR A 1 102 ? -7.871 19.359 15.883 1 95.81 102 TYR A CA 1
ATOM 804 C C . TYR A 1 102 ? -6.703 19.375 16.859 1 95.81 102 TYR A C 1
ATOM 806 O O . TYR A 1 102 ? -6.375 18.344 17.453 1 95.81 102 TYR A O 1
ATOM 814 N N . GLY A 1 103 ? -6.078 20.5 17.031 1 97.19 103 GLY A N 1
ATOM 815 C CA . GLY A 1 103 ? -5 20.641 18 1 97.19 103 GLY A CA 1
ATOM 816 C C . GLY A 1 103 ? -3.795 19.781 17.688 1 97.19 103 GLY A C 1
ATOM 817 O O . GLY A 1 103 ? -3.234 19.141 18.594 1 97.19 103 GLY A O 1
ATOM 818 N N . ILE A 1 104 ? -3.383 19.734 16.453 1 98.19 104 ILE A N 1
ATOM 819 C CA . ILE A 1 104 ? -2.246 18.922 16.031 1 98.19 104 ILE A CA 1
ATOM 820 C C . ILE A 1 104 ? -0.973 19.766 16.062 1 98.19 104 ILE A C 1
ATOM 822 O O . ILE A 1 104 ? -0.83 20.719 15.289 1 98.19 104 ILE A O 1
ATOM 826 N N . PRO A 1 105 ? -0.086 19.391 16.953 1 98.12 105 PRO A N 1
ATOM 827 C CA . PRO A 1 105 ? 1.167 20.156 16.984 1 98.12 105 PRO A CA 1
ATOM 828 C C . PRO A 1 105 ? 2.029 19.906 15.75 1 98.12 105 PRO A C 1
ATOM 830 O O . PRO A 1 105 ? 2.084 18.781 15.234 1 98.12 105 PRO A O 1
ATOM 833 N N . VAL A 1 106 ? 2.766 20.953 15.391 1 97.94 106 VAL A N 1
ATOM 834 C CA . VAL A 1 106 ? 3.514 20.875 14.141 1 97.94 106 VAL A CA 1
ATOM 835 C C . VAL A 1 106 ? 5.004 21.062 14.422 1 97.94 106 VAL A C 1
ATOM 837 O O . VAL A 1 106 ? 5.387 21.844 15.281 1 97.94 106 VAL A O 1
ATOM 840 N N . VAL A 1 107 ? 5.77 20.344 13.758 1 97.94 107 VAL A N 1
ATOM 841 C CA . VAL A 1 107 ? 7.199 20.594 13.625 1 97.94 107 VAL A CA 1
ATOM 842 C C . VAL A 1 107 ? 7.535 20.906 12.164 1 97.94 107 VAL A C 1
ATOM 844 O O . VAL A 1 107 ? 6.773 20.547 11.258 1 97.94 107 VAL A O 1
ATOM 847 N N . ARG A 1 108 ? 8.648 21.531 11.922 1 97.56 108 ARG A N 1
ATOM 848 C CA . ARG A 1 108 ? 9.039 21.891 10.57 1 97.56 108 ARG A CA 1
ATOM 849 C C . ARG A 1 108 ? 10.125 20.953 10.047 1 97.56 108 ARG A C 1
ATOM 851 O O . ARG A 1 108 ? 11.102 20.672 10.742 1 97.56 108 ARG A O 1
ATOM 858 N N . GLY A 1 109 ? 9.891 20.484 8.844 1 98.06 109 GLY A N 1
ATOM 859 C CA . GLY A 1 109 ? 10.914 19.672 8.219 1 98.06 109 GLY A CA 1
ATOM 860 C C . GLY A 1 109 ? 12.219 20.422 7.996 1 98.06 109 GLY A C 1
ATOM 861 O O . GLY A 1 109 ? 12.211 21.641 7.793 1 98.06 109 GLY A O 1
ATOM 862 N N . PRO A 1 110 ? 13.289 19.719 7.934 1 98.44 110 PRO A N 1
ATOM 863 C CA . PRO A 1 110 ? 14.602 20.375 7.895 1 98.44 110 PRO A CA 1
ATOM 864 C C . PRO A 1 110 ? 14.977 20.844 6.492 1 98.44 110 PRO A C 1
ATOM 866 O O . PRO A 1 110 ? 15.812 21.75 6.344 1 98.44 110 PRO A O 1
ATOM 869 N N . VAL A 1 111 ? 14.43 20.297 5.449 1 98.31 111 VAL A N 1
ATOM 870 C CA . VAL A 1 111 ? 14.883 20.609 4.098 1 98.31 111 VAL A CA 1
ATOM 871 C C . VAL A 1 111 ? 13.898 21.578 3.441 1 98.31 111 VAL A C 1
ATOM 873 O O . VAL A 1 111 ? 14.281 22.672 3.016 1 98.31 111 VAL A O 1
ATOM 876 N N . PHE A 1 112 ? 12.641 21.25 3.455 1 97.75 112 PHE A N 1
ATOM 877 C CA . PHE A 1 112 ? 11.648 22.062 2.75 1 97.75 112 PHE A CA 1
ATOM 878 C C . PHE A 1 112 ? 10.836 22.891 3.73 1 97.75 112 PHE A C 1
ATOM 880 O O . PHE A 1 112 ? 10.008 23.719 3.32 1 97.75 112 PHE A O 1
ATOM 887 N N . GLY A 1 113 ? 11.008 22.609 5.02 1 97.44 113 GLY A N 1
ATOM 888 C CA . GLY A 1 113 ? 10.234 23.328 6.016 1 97.44 113 GLY A CA 1
ATOM 889 C C . GLY A 1 113 ? 8.766 22.953 6.02 1 97.44 113 GLY A C 1
ATOM 890 O O . GLY A 1 113 ? 7.922 23.719 6.473 1 97.44 113 GLY A O 1
ATOM 891 N N . LEU A 1 114 ? 8.398 21.844 5.559 1 98.38 114 LEU A N 1
ATOM 892 C CA . LEU A 1 114 ? 7.012 21.391 5.512 1 98.38 114 LEU A CA 1
ATOM 893 C C . LEU A 1 114 ? 6.465 21.172 6.918 1 98.38 114 LEU A C 1
ATOM 895 O O . LEU A 1 114 ? 7.215 20.812 7.832 1 98.38 114 LEU A O 1
ATOM 899 N N . PRO A 1 115 ? 5.16 21.391 7.066 1 98.56 115 PRO A N 1
ATOM 900 C CA . PRO A 1 115 ? 4.559 21.016 8.344 1 98.56 115 PRO A CA 1
ATOM 901 C C . PRO A 1 115 ? 4.516 19.5 8.555 1 98.56 115 PRO A C 1
ATOM 903 O O . PRO A 1 115 ? 3.959 18.781 7.73 1 98.56 115 PRO A O 1
ATOM 906 N N . LEU A 1 116 ? 5.102 19.031 9.617 1 98.75 116 LEU A N 1
ATOM 907 C CA . LEU A 1 116 ? 5.133 17.609 9.977 1 98.75 116 LEU A CA 1
ATOM 908 C C . LEU A 1 116 ? 4.602 17.406 11.398 1 98.75 116 LEU A C 1
ATOM 910 O O . LEU A 1 116 ? 4.234 18.359 12.078 1 98.75 116 LEU A O 1
ATOM 914 N N . VAL A 1 117 ? 4.434 16.172 11.758 1 98.75 117 VAL A N 1
ATOM 915 C CA . VAL A 1 117 ? 3.846 15.852 13.047 1 98.75 117 VAL A CA 1
ATOM 916 C C . VAL A 1 117 ? 4.645 14.734 13.719 1 98.75 117 VAL A C 1
ATOM 918 O O . VAL A 1 117 ? 4.895 13.695 13.109 1 98.75 117 VAL A O 1
ATOM 921 N N . GLU A 1 118 ? 5.016 14.961 14.984 1 98.56 118 GLU A N 1
ATOM 922 C CA . GLU A 1 118 ? 5.727 13.922 15.727 1 98.56 118 GLU A CA 1
ATOM 923 C C . GLU A 1 118 ? 4.867 13.359 16.844 1 98.56 118 GLU A C 1
ATOM 925 O O . GLU A 1 118 ? 4.914 12.156 17.141 1 98.56 118 GLU A O 1
ATOM 930 N N . GLU A 1 119 ? 4.066 14.234 17.438 1 97.69 119 GLU A N 1
ATOM 931 C CA . GLU A 1 119 ? 3.197 13.758 18.5 1 97.69 119 GLU A CA 1
ATOM 932 C C . GLU A 1 119 ? 2.24 12.68 18 1 97.69 119 GLU A C 1
ATOM 934 O O . GLU A 1 119 ? 1.574 12.867 16.969 1 97.69 119 GLU A O 1
ATOM 939 N N . LYS A 1 120 ? 2.189 11.539 18.656 1 96.88 120 LYS A N 1
ATOM 940 C CA . LYS A 1 120 ? 1.309 10.406 18.359 1 96.88 120 LYS A CA 1
ATOM 941 C C . LYS A 1 120 ? 1.665 9.758 17.031 1 96.88 120 LYS A C 1
ATOM 943 O O . LYS A 1 120 ? 0.931 8.898 16.531 1 96.88 120 LYS A O 1
ATOM 948 N N . CYS A 1 121 ? 2.773 10.148 16.438 1 97.94 121 CYS A N 1
ATOM 949 C CA . CYS A 1 121 ? 3.205 9.586 15.156 1 97.94 121 CYS A CA 1
ATOM 950 C C . CYS A 1 121 ? 4.539 8.867 15.305 1 97.94 121 CYS A C 1
ATOM 952 O O . CYS A 1 121 ? 5.168 8.922 16.359 1 97.94 121 CYS A O 1
ATOM 954 N N . LEU A 1 122 ? 4.918 8.219 14.219 1 98.12 122 LEU A N 1
ATOM 955 C CA . LEU A 1 122 ? 6.047 7.309 14.367 1 98.12 122 LEU A CA 1
ATOM 956 C C . LEU A 1 122 ? 7.164 7.664 13.391 1 98.12 122 LEU A C 1
ATOM 958 O O . LEU A 1 122 ? 8.312 7.273 13.594 1 98.12 122 LEU A O 1
ATOM 962 N N . ALA A 1 123 ? 6.852 8.359 12.344 1 98.81 123 ALA A N 1
ATOM 963 C CA . ALA A 1 123 ? 7.852 8.766 11.359 1 98.81 123 ALA A CA 1
ATOM 964 C C . ALA A 1 123 ? 7.312 9.875 10.461 1 98.81 123 ALA A C 1
ATOM 966 O O . ALA A 1 123 ? 6.113 10.148 10.453 1 98.81 123 ALA A O 1
ATOM 967 N N . TRP A 1 124 ? 8.18 10.523 9.773 1 98.88 124 TRP A N 1
ATOM 968 C CA . TRP A 1 124 ? 7.781 11.453 8.727 1 98.88 124 TRP A CA 1
ATOM 969 C C . TRP A 1 124 ? 8.836 11.539 7.633 1 98.88 124 TRP A C 1
ATOM 971 O O . TRP A 1 124 ? 9.977 11.109 7.828 1 98.88 124 TRP A O 1
ATOM 981 N N . MET A 1 125 ? 8.438 12.047 6.473 1 98.88 125 MET A N 1
ATOM 982 C CA . MET A 1 125 ? 9.289 12.289 5.309 1 98.88 125 MET A CA 1
ATOM 983 C C . MET A 1 125 ? 8.945 13.617 4.645 1 98.88 125 MET A C 1
ATOM 985 O O . MET A 1 125 ? 7.777 14.016 4.613 1 98.88 125 MET A O 1
ATOM 989 N N . GLU A 1 126 ? 9.945 14.281 4.105 1 98.94 126 GLU A N 1
ATOM 990 C CA . GLU A 1 126 ? 9.75 15.352 3.127 1 98.94 126 GLU A CA 1
ATOM 991 C C . GLU A 1 126 ? 10 14.852 1.708 1 98.94 126 GLU A C 1
ATOM 993 O O . GLU A 1 126 ? 11.008 14.18 1.453 1 98.94 126 GLU A O 1
ATOM 998 N N . CYS A 1 127 ? 9.133 15.289 0.829 1 98.94 127 CYS A N 1
ATOM 999 C CA . CYS A 1 127 ? 9.227 14.773 -0.533 1 98.94 127 CYS A CA 1
ATOM 1000 C C . CYS A 1 127 ? 9.188 15.906 -1.548 1 98.94 127 CYS A C 1
ATOM 1002 O O . CYS A 1 127 ? 8.43 16.859 -1.389 1 98.94 127 CYS A O 1
ATOM 1004 N N . ARG A 1 128 ? 9.969 15.758 -2.543 1 98.88 128 ARG A N 1
ATOM 1005 C CA . ARG A 1 128 ? 9.883 16.578 -3.742 1 98.88 128 ARG A CA 1
ATOM 1006 C C . ARG A 1 128 ? 8.984 15.945 -4.789 1 98.88 128 ARG A C 1
ATOM 1008 O O . ARG A 1 128 ? 9.141 14.766 -5.117 1 98.88 128 ARG A O 1
ATOM 1015 N N . LEU A 1 129 ? 8.047 16.75 -5.266 1 98.81 129 LEU A N 1
ATOM 1016 C CA . LEU A 1 129 ? 7.211 16.234 -6.344 1 98.81 129 LEU A CA 1
ATOM 1017 C C . LEU A 1 129 ? 8.031 16.016 -7.613 1 98.81 129 LEU A C 1
ATOM 1019 O O . LEU A 1 129 ? 8.797 16.891 -8.016 1 98.81 129 LEU A O 1
ATOM 1023 N N . LEU A 1 130 ? 7.875 14.883 -8.195 1 98.75 130 LEU A N 1
ATOM 1024 C CA . LEU A 1 130 ? 8.555 14.562 -9.445 1 98.75 130 LEU A CA 1
ATOM 1025 C C . LEU A 1 130 ? 7.711 14.961 -10.648 1 98.75 130 LEU A C 1
ATOM 1027 O O . LEU A 1 130 ? 6.516 15.219 -10.508 1 98.75 130 LEU A O 1
ATOM 1031 N N . PRO A 1 131 ? 8.328 15.039 -11.805 1 97.69 131 PRO A N 1
ATOM 1032 C CA . PRO A 1 131 ? 7.547 15.391 -12.992 1 97.69 131 PRO A CA 1
ATOM 1033 C C . PRO A 1 131 ? 6.332 14.492 -13.195 1 97.69 131 PRO A C 1
ATOM 1035 O O . PRO A 1 131 ? 6.414 13.281 -12.969 1 97.69 131 PRO A O 1
ATOM 1038 N N . ALA A 1 132 ? 5.316 15.094 -13.641 1 96.19 132 ALA A N 1
ATOM 1039 C CA . ALA A 1 132 ? 4.051 14.383 -13.805 1 96.19 132 ALA A CA 1
ATOM 1040 C C . ALA A 1 132 ? 4.176 13.281 -14.852 1 96.19 132 ALA A C 1
ATOM 1042 O O . ALA A 1 132 ? 4.809 13.469 -15.891 1 96.19 132 ALA A O 1
ATOM 1043 N N . THR A 1 133 ? 3.625 12.156 -14.516 1 96 133 THR A N 1
ATOM 1044 C CA . THR A 1 133 ? 3.355 11.094 -15.477 1 96 133 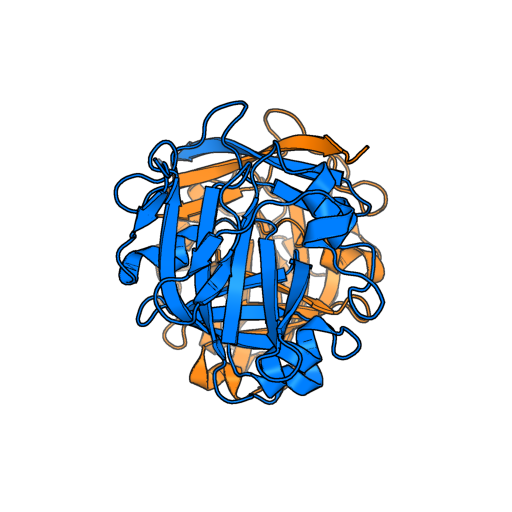THR A CA 1
ATOM 1045 C C . THR A 1 133 ? 1.886 11.102 -15.891 1 96 133 THR A C 1
ATOM 1047 O O . THR A 1 133 ? 1.062 11.773 -15.273 1 96 133 THR A O 1
ATOM 1050 N N . SER A 1 134 ? 1.558 10.344 -16.906 1 96.62 134 SER A N 1
ATOM 1051 C CA . SER A 1 134 ? 0.156 10.266 -17.312 1 96.62 134 SER A CA 1
ATOM 1052 C C . SER A 1 134 ? -0.701 9.641 -16.219 1 96.62 134 SER A C 1
ATOM 1054 O O . SER A 1 134 ? -1.919 9.836 -16.188 1 96.62 134 SER A O 1
ATOM 1056 N N . ALA A 1 135 ? -0.125 8.93 -15.344 1 96.56 135 ALA A N 1
ATOM 1057 C CA . ALA A 1 135 ? -0.841 8.328 -14.219 1 96.56 135 ALA A CA 1
ATOM 1058 C C . ALA A 1 135 ? -1.47 9.398 -13.328 1 96.56 135 ALA A C 1
ATOM 1060 O O . ALA A 1 135 ? -2.447 9.141 -12.625 1 96.56 135 ALA A O 1
ATOM 1061 N N . GLN A 1 136 ? -0.835 10.555 -13.289 1 96.44 136 GLN A N 1
ATOM 1062 C CA . GLN A 1 136 ? -1.335 11.656 -12.484 1 96.44 136 GLN A CA 1
ATOM 1063 C C . GLN A 1 136 ? -2.748 12.055 -12.906 1 96.44 136 GLN A C 1
ATOM 1065 O O . GLN A 1 136 ? -3.625 12.234 -12.062 1 96.44 136 GLN A O 1
ATOM 1070 N N . GLU A 1 137 ? -2.969 12.141 -14.172 1 95.44 137 GLU A N 1
ATOM 1071 C CA . GLU A 1 137 ? -4.285 12.508 -14.688 1 95.44 137 GLU A CA 1
ATOM 1072 C C . GLU A 1 137 ? -5.211 11.297 -14.734 1 95.44 137 GLU A C 1
ATOM 1074 O O . GLU A 1 137 ? -6.406 11.414 -14.453 1 95.44 137 GLU A O 1
ATOM 1079 N N . GLU A 1 138 ? -4.695 10.156 -15.07 1 95.94 138 GLU A N 1
ATOM 1080 C CA . GLU A 1 138 ? -5.512 8.977 -15.328 1 95.94 138 GLU A CA 1
ATOM 1081 C C . GLU A 1 138 ? -5.957 8.32 -14.023 1 95.94 138 GLU A C 1
ATOM 1083 O O . GLU A 1 138 ? -7.066 7.789 -13.938 1 95.94 138 GLU A O 1
ATOM 1088 N N . TYR A 1 139 ? -5.082 8.383 -13.016 1 97.44 139 TYR A N 1
ATOM 1089 C CA . TYR A 1 139 ? -5.34 7.57 -11.828 1 97.44 139 TYR A CA 1
ATOM 1090 C C . TYR A 1 139 ? -5.078 8.375 -10.555 1 97.44 139 TYR A C 1
ATOM 1092 O O . TYR A 1 139 ? -4.949 7.801 -9.469 1 97.44 139 TYR A O 1
ATOM 1100 N N . ASP A 1 140 ? -4.836 9.672 -10.688 1 98.12 140 ASP A N 1
ATOM 1101 C CA . ASP A 1 140 ? -4.609 10.57 -9.562 1 98.12 140 ASP A CA 1
ATOM 1102 C C . ASP A 1 140 ? -3.357 10.172 -8.781 1 98.12 140 ASP A C 1
ATOM 1104 O O . ASP A 1 140 ? -3.303 10.336 -7.562 1 98.12 140 ASP A O 1
ATOM 1108 N N . THR A 1 141 ? -2.383 9.609 -9.5 1 98.69 141 THR A N 1
ATOM 1109 C CA . THR A 1 141 ? -1.178 9.086 -8.867 1 98.69 141 THR A CA 1
ATOM 1110 C C . THR A 1 141 ? -0.01 10.047 -9.039 1 98.69 141 THR A C 1
ATOM 1112 O O . THR A 1 141 ? 0.401 10.344 -10.164 1 98.69 141 THR A O 1
ATOM 1115 N N . LEU A 1 142 ? 0.498 10.562 -7.922 1 98.75 142 LEU A N 1
ATOM 1116 C CA . LEU A 1 142 ? 1.667 11.438 -7.895 1 98.75 142 LEU A CA 1
ATOM 1117 C C . LEU A 1 142 ? 2.902 10.672 -7.422 1 98.75 142 LEU A C 1
ATOM 1119 O O . LEU A 1 142 ? 2.795 9.75 -6.613 1 98.75 142 LEU A O 1
ATOM 1123 N N . PHE A 1 143 ? 4.051 11.102 -7.918 1 98.81 143 PHE A N 1
ATOM 1124 C CA . PHE A 1 143 ? 5.316 10.5 -7.52 1 98.81 143 PHE A CA 1
ATOM 1125 C C . PHE A 1 143 ? 6.227 11.539 -6.871 1 98.81 143 PHE A C 1
ATOM 1127 O O . PHE A 1 143 ? 6.285 12.688 -7.32 1 98.81 143 PHE A O 1
ATOM 1134 N N . GLY A 1 144 ? 6.891 11.164 -5.82 1 98.88 144 GLY A N 1
ATOM 1135 C CA . GLY A 1 144 ? 7.801 12.047 -5.109 1 98.88 144 GLY A CA 1
ATOM 1136 C C . GLY A 1 144 ? 9.117 11.391 -4.758 1 98.88 144 GLY A C 1
ATOM 1137 O O . GLY A 1 144 ? 9.211 10.156 -4.691 1 98.88 144 GLY A O 1
ATOM 1138 N N . GLU A 1 145 ? 10.086 12.219 -4.562 1 98.88 145 GLU A N 1
ATOM 1139 C CA . GLU A 1 145 ? 11.383 11.781 -4.059 1 98.88 145 GLU A CA 1
ATOM 1140 C C . GLU A 1 145 ? 11.594 12.219 -2.611 1 98.88 145 GLU A C 1
ATOM 1142 O O . GLU A 1 145 ? 11.406 13.391 -2.279 1 98.88 145 GLU A O 1
ATOM 1147 N N . VAL A 1 146 ? 11.953 11.266 -1.778 1 98.88 146 VAL A N 1
ATOM 1148 C CA . VAL A 1 146 ? 12.188 11.578 -0.371 1 98.88 146 VAL A CA 1
ATOM 1149 C C . VAL A 1 146 ? 13.523 12.305 -0.217 1 98.88 146 VAL A C 1
ATOM 1151 O O . VAL A 1 146 ? 14.562 11.805 -0.658 1 98.88 146 VAL A O 1
ATOM 1154 N N . VAL A 1 147 ? 13.469 13.438 0.469 1 98.81 147 VAL A N 1
ATOM 1155 C CA . VAL A 1 147 ? 14.695 14.219 0.572 1 98.81 147 VAL A CA 1
ATOM 1156 C C . VAL A 1 147 ? 15.141 14.281 2.029 1 98.81 147 VAL A C 1
ATOM 1158 O O . VAL A 1 147 ? 16.297 14.617 2.316 1 98.81 147 VAL A O 1
ATOM 1161 N N . SER A 1 148 ? 14.281 14.047 2.934 1 98.81 148 SER A N 1
ATOM 1162 C CA . SER A 1 148 ? 14.594 13.898 4.352 1 98.81 148 SER A CA 1
ATOM 1163 C C . SER A 1 148 ? 13.555 13.031 5.055 1 98.81 148 SER A C 1
ATOM 1165 O O . SER A 1 148 ? 12.414 12.914 4.594 1 98.81 148 SER A O 1
ATOM 1167 N N . ALA A 1 149 ? 13.977 12.438 6.113 1 98.75 149 ALA A N 1
ATOM 1168 C CA . ALA A 1 149 ? 13.102 11.562 6.887 1 98.75 149 ALA A CA 1
ATOM 1169 C C . ALA A 1 149 ? 13.594 11.43 8.328 1 98.75 149 ALA A C 1
ATOM 1171 O O . ALA A 1 149 ? 14.789 11.539 8.594 1 98.75 149 ALA A O 1
ATOM 1172 N N . ALA A 1 150 ? 12.672 11.172 9.195 1 98.75 150 ALA A N 1
ATOM 1173 C CA . ALA A 1 150 ? 12.977 10.867 10.594 1 98.75 150 ALA A CA 1
ATOM 1174 C C . ALA A 1 150 ? 11.93 9.914 11.18 1 98.75 150 ALA A C 1
ATOM 1176 O O . ALA A 1 150 ? 10.82 9.797 10.656 1 98.75 150 ALA A O 1
ATOM 1177 N N . ALA A 1 151 ? 12.312 9.219 12.195 1 98.62 151 ALA A N 1
ATOM 1178 C CA . ALA A 1 151 ? 11.406 8.281 12.852 1 98.62 151 ALA A CA 1
ATOM 1179 C C . ALA A 1 151 ? 11.648 8.25 14.359 1 98.62 151 ALA A C 1
ATOM 1181 O O . ALA A 1 151 ? 12.727 8.633 14.828 1 98.62 151 ALA A O 1
ATO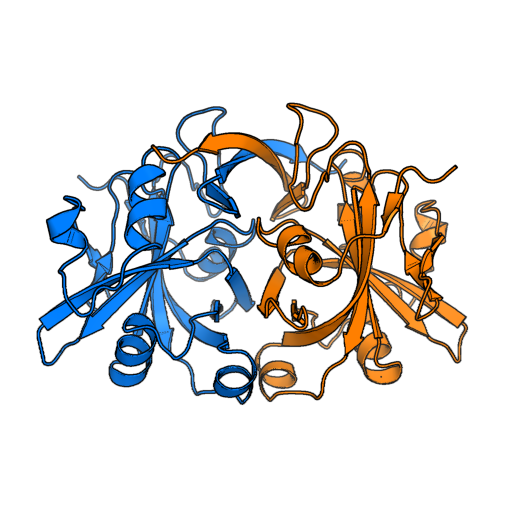M 1182 N N . ASP A 1 152 ? 10.562 7.898 15.07 1 97.75 152 ASP A N 1
ATOM 1183 C CA . ASP A 1 152 ? 10.672 7.676 16.516 1 97.75 152 ASP A CA 1
ATOM 1184 C C . ASP A 1 152 ? 11.703 6.598 16.828 1 97.75 152 ASP A C 1
ATOM 1186 O O . ASP A 1 152 ? 11.562 5.449 16.406 1 97.75 152 ASP A O 1
ATOM 1190 N N . ALA A 1 153 ? 12.688 6.941 17.641 1 96.19 153 ALA A N 1
ATOM 1191 C CA . ALA A 1 153 ? 13.828 6.074 17.922 1 96.19 153 ALA A CA 1
ATOM 1192 C C . ALA A 1 153 ? 13.398 4.828 18.688 1 96.19 153 ALA A C 1
ATOM 1194 O O . ALA A 1 153 ? 14.133 3.838 18.734 1 96.19 153 ALA A O 1
ATOM 1195 N N . ARG A 1 154 ? 12.289 4.852 19.312 1 95.19 154 ARG A N 1
ATOM 1196 C CA . ARG A 1 154 ? 11.805 3.713 20.078 1 95.19 154 ARG A CA 1
ATOM 1197 C C . ARG A 1 154 ? 11.328 2.59 19.172 1 95.19 154 ARG A C 1
ATOM 1199 O O . ARG A 1 154 ? 11.32 1.422 19.562 1 95.19 154 ARG A O 1
ATOM 1206 N N . VAL A 1 155 ? 10.984 2.941 17.828 1 95.75 155 VAL A N 1
ATOM 1207 C CA . VAL A 1 155 ? 10.227 1.941 17.078 1 95.75 155 VAL A CA 1
ATOM 1208 C C . VAL A 1 155 ? 10.906 1.688 15.727 1 95.75 155 VAL A C 1
ATOM 1210 O O . VAL A 1 155 ? 10.586 0.717 15.039 1 95.75 155 VAL A O 1
ATOM 1213 N N . PHE A 1 156 ? 11.758 2.52 15.328 1 96.81 156 PHE A N 1
ATOM 1214 C CA . PHE A 1 156 ? 12.531 2.324 14.109 1 96.81 156 PHE A CA 1
ATOM 1215 C C . PHE A 1 156 ? 14.023 2.379 14.406 1 96.81 156 PHE A C 1
ATOM 1217 O O . PHE A 1 156 ? 14.578 3.455 14.648 1 96.81 156 PHE A O 1
ATOM 1224 N N . VAL A 1 157 ? 14.602 1.238 14.328 1 94.31 157 VAL A N 1
ATOM 1225 C CA . VAL A 1 157 ? 15.984 1.093 14.773 1 94.31 157 VAL A CA 1
ATOM 1226 C C . VAL A 1 157 ? 16.828 0.482 13.648 1 94.31 157 VAL A C 1
ATOM 1228 O O . VAL A 1 157 ? 16.547 -0.629 13.195 1 94.31 157 VAL A O 1
ATOM 1231 N N . GLU A 1 158 ? 17.828 1.209 13.195 1 91.69 158 GLU A N 1
ATOM 1232 C CA . GLU A 1 158 ? 18.734 0.741 12.156 1 91.69 158 GLU A CA 1
ATOM 1233 C C . GLU A 1 158 ? 17.984 0.302 10.906 1 91.69 158 GLU A C 1
ATOM 1235 O O . GLU A 1 158 ? 18.219 -0.783 10.375 1 91.69 158 GLU A O 1
ATOM 1240 N N . GLY A 1 159 ? 17.016 1.027 10.617 1 93.75 159 GLY A N 1
ATOM 1241 C CA . GLY A 1 159 ? 16.312 0.818 9.367 1 93.75 159 GLY A CA 1
ATOM 1242 C C . GLY A 1 159 ? 15.25 -0.256 9.453 1 93.75 159 GLY A C 1
ATOM 1243 O O . GLY A 1 159 ? 14.758 -0.742 8.43 1 93.75 159 GLY A O 1
ATOM 1244 N N . ARG A 1 160 ? 14.891 -0.611 10.68 1 94.5 160 ARG A N 1
ATOM 1245 C CA . ARG A 1 160 ? 13.906 -1.678 10.859 1 94.5 160 ARG A CA 1
ATOM 1246 C C . ARG A 1 160 ? 12.844 -1.281 11.875 1 94.5 160 ARG A C 1
ATOM 1248 O O . ARG A 1 160 ? 13.156 -0.747 12.938 1 94.5 160 ARG A O 1
ATOM 1255 N N . TRP A 1 161 ? 11.617 -1.58 11.484 1 96.75 161 TRP A N 1
ATOM 1256 C CA . TRP A 1 161 ? 10.523 -1.381 12.422 1 96.75 161 TRP A CA 1
ATOM 1257 C C . TRP A 1 161 ? 10.602 -2.379 13.578 1 96.75 161 TRP A C 1
ATOM 1259 O O . TRP A 1 161 ? 10.891 -3.559 13.367 1 96.75 161 TRP A O 1
ATOM 1269 N N . GLN A 1 162 ? 10.406 -1.883 14.742 1 93.62 162 GLN A N 1
ATOM 1270 C CA . GLN A 1 162 ? 10.234 -2.693 15.945 1 93.62 162 GLN A CA 1
ATOM 1271 C C . GLN A 1 162 ? 8.93 -2.342 16.656 1 93.62 162 GLN A C 1
ATOM 1273 O O . GLN A 1 162 ? 8.93 -1.554 17.609 1 93.62 162 GLN A O 1
ATOM 1278 N N . PHE A 1 163 ? 7.887 -3.055 16.234 1 93 163 PHE A N 1
ATOM 1279 C CA . PHE A 1 163 ? 6.582 -2.758 16.797 1 93 163 PHE A CA 1
ATOM 1280 C C . PHE A 1 163 ? 6.414 -3.445 18.156 1 93 163 PHE A C 1
ATOM 1282 O O . PHE A 1 163 ? 7.105 -4.422 18.453 1 93 163 PHE A O 1
ATOM 1289 N N . ASP A 1 164 ? 5.551 -2.832 18.859 1 81.81 164 ASP A N 1
ATOM 1290 C CA . ASP A 1 164 ? 5.191 -3.477 20.109 1 81.81 164 ASP A CA 1
ATOM 1291 C C . ASP A 1 164 ? 3.725 -3.906 20.109 1 81.81 164 ASP A C 1
ATOM 1293 O O . ASP A 1 164 ? 3.029 -3.75 19.109 1 81.81 164 ASP A O 1
ATOM 1297 N N . ASP A 1 165 ? 3.311 -4.707 21.031 1 67.31 165 ASP A N 1
ATOM 1298 C CA . ASP A 1 165 ? 2 -5.352 21.016 1 67.31 165 ASP A CA 1
ATOM 1299 C C . ASP A 1 165 ? 0.898 -4.367 21.391 1 67.31 165 ASP A C 1
ATOM 1301 O O . ASP A 1 165 ? -0.233 -4.77 21.672 1 67.31 165 ASP A O 1
ATOM 1305 N N . ASP A 1 166 ? 1.22 -2.977 21.281 1 71.19 166 ASP A N 1
ATOM 1306 C CA . ASP A 1 166 ? 0.074 -2.256 21.828 1 71.19 166 ASP A CA 1
ATOM 1307 C C . ASP A 1 166 ? 0.101 -0.787 21.422 1 71.19 166 ASP A C 1
ATOM 1309 O O . ASP A 1 166 ? -0.911 -0.245 20.969 1 71.19 166 ASP A O 1
ATOM 1313 N N . LYS A 1 167 ? 1.177 -0.19 21.641 1 76.12 167 LYS A N 1
ATOM 1314 C CA . LYS A 1 167 ? 1.099 1.269 21.641 1 76.12 167 LYS A CA 1
ATOM 1315 C C . LYS A 1 167 ? 1.848 1.857 20.453 1 76.12 167 LYS A C 1
ATOM 1317 O O . LYS A 1 167 ? 1.349 2.77 19.797 1 76.12 167 LYS A O 1
ATOM 1322 N N . LEU A 1 168 ? 2.91 1.321 20.141 1 92.38 168 LEU A N 1
ATOM 1323 C CA . LEU A 1 168 ? 3.756 1.878 19.094 1 92.38 168 LEU A CA 1
ATOM 1324 C C . LEU A 1 168 ? 3.615 1.08 17.797 1 92.38 168 LEU A C 1
ATOM 1326 O O . LEU A 1 168 ? 4.57 0.448 17.344 1 92.38 168 LEU A O 1
ATOM 1330 N N . ASN A 1 169 ? 2.342 1.122 17.266 1 96.31 169 ASN A N 1
ATOM 1331 C CA . ASN A 1 169 ? 1.96 0.419 16.047 1 96.31 169 ASN A CA 1
ATOM 1332 C C . ASN A 1 169 ? 1.371 1.373 15.016 1 96.31 169 ASN A C 1
ATOM 1334 O O . ASN A 1 169 ? 0.872 2.445 15.359 1 96.31 169 ASN A O 1
ATOM 1338 N N . THR A 1 170 ? 1.483 0.967 13.828 1 97.75 170 THR A N 1
ATOM 1339 C CA . THR A 1 170 ? 0.936 1.779 12.75 1 97.75 170 THR A CA 1
ATOM 1340 C C . THR A 1 170 ? -0.537 1.451 12.516 1 97.75 170 THR A C 1
ATOM 1342 O O . THR A 1 170 ? -1.046 0.458 13.047 1 97.75 170 THR A O 1
ATOM 1345 N N . LEU A 1 171 ? -1.162 2.303 11.773 1 97.5 171 LEU A N 1
ATOM 1346 C CA . LEU A 1 171 ? -2.566 2.152 11.414 1 97.5 171 LEU A CA 1
ATOM 1347 C C . LEU A 1 171 ? -2.711 1.706 9.961 1 97.5 171 LEU A C 1
ATOM 1349 O O . LEU A 1 171 ? -1.982 2.18 9.086 1 97.5 171 LEU A O 1
ATOM 1353 N N . HIS A 1 172 ? -3.678 0.832 9.711 1 97.94 172 HIS A N 1
ATOM 1354 C CA . HIS A 1 172 ? -4.043 0.339 8.391 1 97.94 172 HIS A CA 1
ATOM 1355 C C . HIS A 1 172 ? -5.551 0.424 8.172 1 97.94 172 HIS A C 1
ATOM 1357 O O . HIS A 1 172 ? -6.324 -0.229 8.875 1 97.94 172 HIS A O 1
ATOM 1363 N N . HIS A 1 173 ? -5.934 1.169 7.215 1 97.94 173 HIS A N 1
ATOM 1364 C CA . HIS A 1 173 ? -7.332 1.533 7.047 1 97.94 173 HIS A CA 1
ATOM 1365 C C . HIS A 1 173 ? -8.125 0.398 6.406 1 97.94 173 HIS A C 1
ATOM 1367 O O . HIS A 1 173 ? -7.742 -0.114 5.352 1 97.94 173 HIS A O 1
ATOM 1373 N N . LEU A 1 174 ? -9.258 0.052 7.012 1 96.25 174 LEU A N 1
ATOM 1374 C CA . LEU A 1 174 ? -10.125 -0.989 6.477 1 96.25 174 LEU A CA 1
ATOM 1375 C C . LEU A 1 174 ? -11.328 -0.378 5.766 1 96.25 174 LEU A C 1
ATOM 1377 O O . LEU A 1 174 ? -12.031 -1.064 5.016 1 96.25 174 LEU A O 1
ATOM 1381 N N . GLY A 1 175 ? -11.586 0.816 6.051 1 92.56 175 GLY A N 1
ATOM 1382 C CA . GLY A 1 175 ? -12.766 1.498 5.527 1 92.56 175 GLY A CA 1
ATOM 1383 C C . GLY A 1 175 ? -13.664 2.053 6.613 1 92.56 175 GLY A C 1
ATOM 1384 O O . GLY A 1 175 ? -13.766 1.475 7.695 1 92.56 175 GLY A O 1
ATOM 1385 N N . ALA A 1 176 ? -14.227 3.158 6.379 1 90.62 176 ALA A N 1
ATOM 1386 C CA . ALA A 1 176 ? -15.289 3.752 7.184 1 90.62 176 ALA A CA 1
ATOM 1387 C C . ALA A 1 176 ? -14.82 3.996 8.617 1 90.62 176 ALA A C 1
ATOM 1389 O O . ALA A 1 176 ? -15.523 3.65 9.57 1 90.62 176 ALA A O 1
ATOM 1390 N N . GLY A 1 177 ? -13.594 4.488 8.766 1 92.38 177 GLY A N 1
ATOM 1391 C CA . GLY A 1 177 ? -13.102 4.871 10.078 1 92.38 177 GLY A CA 1
ATOM 1392 C C . GLY A 1 177 ? -12.602 3.697 10.891 1 92.38 177 GLY A C 1
ATOM 1393 O O . GLY A 1 177 ? -12.266 3.852 12.07 1 92.38 177 GLY A O 1
ATOM 1394 N N . THR A 1 178 ? -12.594 2.547 10.305 1 95.19 178 THR A N 1
ATOM 1395 C CA . THR A 1 178 ? -12.07 1.35 10.945 1 95.19 178 THR A CA 1
ATOM 1396 C C . THR A 1 178 ? -10.656 1.046 10.461 1 95.19 178 THR A C 1
ATOM 1398 O O . THR A 1 178 ? -10.367 1.154 9.266 1 95.19 178 THR A O 1
ATOM 1401 N N . PHE A 1 179 ? -9.789 0.722 11.461 1 96.56 179 PHE A N 1
ATOM 1402 C CA . PHE A 1 179 ? -8.391 0.408 11.195 1 96.56 179 PHE A CA 1
ATOM 1403 C C . PHE A 1 179 ? -8.008 -0.926 11.828 1 96.56 179 PHE A C 1
ATOM 1405 O O . PHE A 1 179 ? -8.719 -1.435 12.695 1 96.56 179 PHE A O 1
ATOM 1412 N N . VAL A 1 180 ? -6.977 -1.482 11.336 1 95.31 180 VAL A N 1
ATOM 1413 C CA . VAL A 1 180 ? -6.227 -2.486 12.086 1 95.31 180 VAL A CA 1
ATOM 1414 C C . VAL A 1 180 ? -4.805 -1.988 12.336 1 95.31 180 VAL A C 1
ATOM 1416 O O . VAL A 1 180 ? -4.32 -1.09 11.641 1 95.31 180 VAL A O 1
ATOM 1419 N N . THR A 1 181 ? -4.254 -2.494 13.375 1 95.12 181 THR A N 1
ATOM 1420 C CA . THR A 1 181 ? -2.883 -2.109 13.695 1 95.12 181 THR A CA 1
ATOM 1421 C C . THR A 1 181 ? -1.892 -3.117 13.117 1 95.12 181 THR A C 1
ATOM 1423 O O . THR A 1 181 ? -2.275 -4.223 12.734 1 95.12 181 THR A O 1
ATOM 1426 N N . SER A 1 182 ? -0.612 -2.654 12.914 1 94.12 182 SER A N 1
ATOM 1427 C CA . SER A 1 182 ? 0.432 -3.668 12.789 1 94.12 182 SER A CA 1
ATOM 1428 C C . SER A 1 182 ? 0.435 -4.605 13.992 1 94.12 182 SER A C 1
ATOM 1430 O O . SER A 1 182 ? 0.347 -4.156 15.141 1 94.12 182 SER A O 1
ATOM 1432 N N . GLY A 1 183 ? 0.52 -5.922 13.695 1 91.19 183 GLY A N 1
ATOM 1433 C CA . GLY A 1 183 ? 0.347 -6.914 14.75 1 91.19 183 GLY A CA 1
ATOM 1434 C C . GLY A 1 183 ? 1.609 -7.703 15.031 1 91.19 183 GLY A C 1
ATOM 1435 O O . GLY A 1 183 ? 2.688 -7.125 15.188 1 91.19 183 GLY A O 1
ATOM 1436 N N . LYS A 1 184 ? 1.464 -8.953 15.156 1 91.25 184 LYS A N 1
ATOM 1437 C CA . LYS A 1 184 ? 2.545 -9.852 15.555 1 91.25 184 LYS A CA 1
ATOM 1438 C C . LYS A 1 184 ? 3.6 -9.969 14.453 1 91.25 184 LYS A C 1
ATOM 1440 O O . LYS A 1 184 ? 3.262 -10.055 13.273 1 91.25 184 LYS A O 1
ATOM 1445 N N . ARG A 1 185 ? 4.848 -10.016 14.938 1 92.81 185 ARG A N 1
ATOM 1446 C CA . ARG A 1 185 ? 5.957 -10.273 14.023 1 92.81 185 ARG A CA 1
ATOM 1447 C C . ARG A 1 185 ? 6.02 -11.742 13.641 1 92.81 185 ARG A C 1
ATOM 1449 O O . ARG A 1 185 ? 5.828 -12.625 14.477 1 92.81 185 ARG A O 1
ATOM 1456 N N . VAL A 1 186 ? 6.195 -11.984 12.359 1 93.62 186 VAL A N 1
ATOM 1457 C CA . VAL A 1 186 ? 6.375 -13.336 11.852 1 93.62 186 VAL A CA 1
ATOM 1458 C C . VAL A 1 186 ? 7.586 -13.391 10.922 1 93.62 186 VAL A C 1
ATOM 1460 O O . VAL A 1 186 ? 7.801 -12.469 10.125 1 93.62 186 VAL A O 1
ATOM 1463 N N . THR A 1 187 ? 8.391 -14.414 11.055 1 94.38 187 THR A N 1
ATOM 1464 C CA . THR A 1 187 ? 9.578 -14.555 10.227 1 94.38 187 THR A CA 1
ATOM 1465 C C . THR A 1 187 ? 9.523 -15.844 9.406 1 94.38 187 THR A C 1
ATOM 1467 O O . THR A 1 187 ? 9.133 -16.891 9.914 1 94.38 187 THR A O 1
ATOM 1470 N N . ALA A 1 188 ? 9.852 -15.703 8.125 1 93.44 188 ALA A N 1
ATOM 1471 C CA . ALA A 1 188 ? 9.93 -16.875 7.27 1 93.44 188 ALA A CA 1
ATOM 1472 C C . ALA A 1 188 ? 11.086 -17.781 7.695 1 93.44 188 ALA A C 1
ATOM 1474 O O . ALA A 1 188 ? 12.133 -17.312 8.133 1 93.44 188 ALA A O 1
ATOM 1475 N N . GLY A 1 189 ? 10.852 -19.188 7.668 1 79.75 189 GLY A N 1
ATOM 1476 C CA . GLY A 1 189 ? 11.82 -20.172 8.109 1 79.75 189 GLY A CA 1
ATOM 1477 C C . GLY A 1 189 ? 12.422 -20.969 6.961 1 79.75 189 GLY A C 1
ATOM 1478 O O . GLY A 1 189 ? 11.867 -21 5.863 1 79.75 189 GLY A O 1
ATOM 1479 N N . MET B 1 1 ? -15.18 -28.172 -0.865 1 64.88 1 MET B N 1
ATOM 1480 C CA . MET B 1 1 ? -15.719 -27 -1.553 1 64.88 1 MET B CA 1
ATOM 1481 C C . MET B 1 1 ? -14.961 -25.734 -1.166 1 64.88 1 MET B C 1
ATOM 1483 O O . MET B 1 1 ? -14.477 -25.625 -0.039 1 64.88 1 MET B O 1
ATOM 1487 N N . SER B 1 2 ? -14.648 -24.891 -2.148 1 87 2 SER B N 1
ATOM 1488 C CA . SER B 1 2 ? -13.859 -23.703 -1.877 1 87 2 SER B CA 1
ATOM 1489 C C . SER B 1 2 ? -14.578 -22.766 -0.907 1 87 2 SER B C 1
ATOM 1491 O O . SER B 1 2 ? -15.797 -22.625 -0.964 1 87 2 SER B O 1
ATOM 1493 N N . ARG B 1 3 ? -13.969 -22.297 0.086 1 93.94 3 ARG B N 1
ATOM 1494 C CA . ARG B 1 3 ? -14.5 -21.328 1.039 1 93.94 3 ARG B CA 1
ATOM 1495 C C . ARG B 1 3 ? -14.477 -19.906 0.456 1 93.94 3 ARG B C 1
ATOM 1497 O O . ARG B 1 3 ? -14.938 -18.969 1.093 1 93.94 3 ARG B O 1
ATOM 1504 N N . PHE B 1 4 ? -14.047 -19.828 -0.711 1 97.88 4 PHE B N 1
ATOM 1505 C CA . PHE B 1 4 ? -13.969 -18.516 -1.359 1 97.88 4 PHE B CA 1
ATOM 1506 C C . PHE B 1 4 ? -15.297 -18.172 -2.031 1 97.88 4 PHE B C 1
ATOM 1508 O O . PHE B 1 4 ? -15.875 -19 -2.734 1 97.88 4 PHE B O 1
ATOM 1515 N N . ILE B 1 5 ? -15.758 -17 -1.819 1 97.44 5 ILE B N 1
ATOM 1516 C CA . ILE B 1 5 ? -16.969 -16.516 -2.453 1 97.44 5 ILE B CA 1
ATOM 1517 C C . ILE B 1 5 ? -16.656 -15.305 -3.326 1 97.44 5 ILE B C 1
ATOM 1519 O O . ILE B 1 5 ? -15.844 -14.453 -2.951 1 97.44 5 ILE B O 1
ATOM 1523 N N . PRO B 1 6 ? -17.312 -15.289 -4.484 1 97.38 6 PRO B N 1
ATOM 1524 C CA . PRO B 1 6 ? -17.125 -14.109 -5.332 1 97.38 6 PRO B CA 1
ATOM 1525 C C . PRO B 1 6 ? -17.484 -12.812 -4.625 1 97.38 6 PRO B C 1
ATOM 1527 O O . PRO B 1 6 ? -18.469 -12.766 -3.869 1 97.38 6 PRO B O 1
ATOM 1530 N N . ILE B 1 7 ? -16.688 -11.828 -4.953 1 95.88 7 ILE B N 1
ATOM 1531 C CA . ILE B 1 7 ? -16.953 -10.516 -4.379 1 95.88 7 ILE B CA 1
ATOM 1532 C C . ILE B 1 7 ? -17.422 -9.555 -5.469 1 95.88 7 ILE B C 1
ATOM 1534 O O . ILE B 1 7 ? -16.984 -9.648 -6.617 1 95.88 7 ILE B O 1
ATOM 1538 N N . GLU B 1 8 ? -18.391 -8.641 -5.047 1 96.38 8 GLU B N 1
ATOM 1539 C CA . GLU B 1 8 ? -18.766 -7.578 -5.969 1 96.38 8 GLU B CA 1
ATOM 1540 C C . GLU B 1 8 ? -17.578 -6.664 -6.273 1 96.38 8 GLU B C 1
ATOM 1542 O O . GLU B 1 8 ? -16.875 -6.242 -5.363 1 96.38 8 GLU B O 1
ATOM 1547 N N . LEU B 1 9 ? -17.484 -6.273 -7.496 1 97.25 9 LEU B N 1
ATOM 1548 C CA . LEU B 1 9 ? -16.281 -5.57 -7.957 1 97.25 9 LEU B CA 1
ATOM 1549 C C . LEU B 1 9 ? -16.141 -4.23 -7.246 1 97.25 9 LEU B C 1
ATOM 1551 O O . LEU B 1 9 ? -15.023 -3.768 -7.008 1 97.25 9 LEU B O 1
ATOM 1555 N N . HIS B 1 10 ? -17.188 -3.656 -6.863 1 95.62 10 HIS B N 1
ATOM 1556 C CA . HIS B 1 10 ? -17.094 -2.359 -6.207 1 95.62 10 HIS B CA 1
ATOM 1557 C C . HIS B 1 10 ? -16.469 -2.49 -4.816 1 95.62 10 HIS B C 1
ATOM 1559 O O . HIS B 1 10 ? -16.094 -1.49 -4.207 1 95.62 10 HIS B O 1
ATOM 1565 N N . HIS B 1 11 ? -16.328 -3.76 -4.301 1 96.38 11 HIS B N 1
ATOM 1566 C CA . HIS B 1 11 ? -15.648 -4.012 -3.033 1 96.38 11 HIS B CA 1
ATOM 1567 C C . HIS B 1 11 ? -14.195 -4.438 -3.254 1 96.38 11 HIS B C 1
ATOM 1569 O O . HIS B 1 11 ? -13.445 -4.609 -2.295 1 96.38 11 HIS B O 1
ATOM 1575 N N . ALA B 1 12 ? -13.734 -4.59 -4.473 1 97.69 12 ALA B N 1
ATOM 1576 C CA . ALA B 1 12 ? -12.453 -5.23 -4.773 1 97.69 12 ALA B CA 1
ATOM 1577 C C . ALA B 1 12 ? -11.289 -4.422 -4.219 1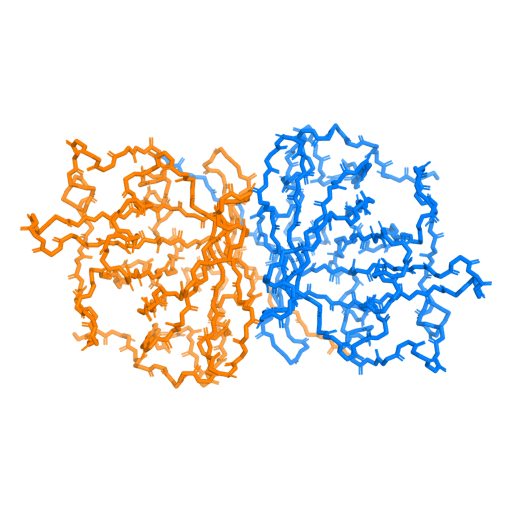 97.69 12 ALA B C 1
ATOM 1579 O O . ALA B 1 12 ? -10.32 -4.988 -3.711 1 97.69 12 ALA B O 1
ATOM 1580 N N . SER B 1 13 ? -11.383 -3.094 -4.285 1 96.94 13 SER B N 1
ATOM 1581 C CA . SER B 1 13 ? -10.305 -2.242 -3.797 1 96.94 13 SER B CA 1
ATOM 1582 C C . SER B 1 13 ? -10.078 -2.443 -2.303 1 96.94 13 SER B C 1
ATOM 1584 O O . SER B 1 13 ? -8.953 -2.307 -1.816 1 96.94 13 SER B O 1
ATOM 1586 N N . ARG B 1 14 ? -11.125 -2.809 -1.568 1 97.19 14 ARG B N 1
ATOM 1587 C CA . ARG B 1 14 ? -11.047 -2.969 -0.12 1 97.19 14 ARG B CA 1
ATOM 1588 C C . ARG B 1 14 ? -10.164 -4.156 0.251 1 97.19 14 ARG B C 1
ATOM 1590 O O . ARG B 1 14 ? -9.695 -4.258 1.389 1 97.19 14 ARG B O 1
ATOM 1597 N N . LEU B 1 15 ? -9.945 -5.055 -0.688 1 98 15 LEU B N 1
ATOM 1598 C CA . LEU B 1 15 ? -9.078 -6.199 -0.441 1 98 15 LEU B CA 1
ATOM 1599 C C . LEU B 1 15 ? -7.629 -5.75 -0.246 1 98 15 LEU B C 1
ATOM 1601 O O . LEU B 1 15 ? -6.855 -6.422 0.441 1 98 15 LEU B O 1
ATOM 1605 N N . LEU B 1 16 ? -7.316 -4.504 -0.769 1 98.12 16 LEU B N 1
ATOM 1606 C CA . LEU B 1 16 ? -5.93 -4.043 -0.75 1 98.12 16 LEU B CA 1
ATOM 1607 C C . LEU B 1 16 ? -5.789 -2.783 0.096 1 98.12 16 LEU B C 1
ATOM 1609 O O . LEU B 1 16 ? -4.676 -2.293 0.304 1 98.12 16 LEU B O 1
ATOM 1613 N N . ASN B 1 17 ? -6.863 -2.281 0.633 1 97.38 17 ASN B N 1
ATOM 1614 C CA . ASN B 1 17 ? -6.883 -0.972 1.274 1 97.38 17 ASN B CA 1
ATOM 1615 C C . ASN B 1 17 ? -5.875 -0.893 2.42 1 97.38 17 ASN B C 1
ATOM 1617 O O . ASN B 1 17 ? -5.285 0.161 2.658 1 97.38 17 ASN B O 1
ATOM 1621 N N . HIS B 1 18 ? -5.723 -1.991 3.055 1 98.19 18 HIS B N 1
ATOM 1622 C CA . HIS B 1 18 ? -4.93 -1.957 4.277 1 98.19 18 HIS B CA 1
ATOM 1623 C C . HIS B 1 18 ? -3.471 -2.311 3.996 1 98.19 18 HIS B C 1
ATOM 1625 O O . HIS B 1 18 ? -2.664 -2.412 4.922 1 98.19 18 HIS B O 1
ATOM 1631 N N . GLY B 1 19 ? -3.088 -2.492 2.754 1 98.44 19 GLY B N 1
ATOM 1632 C CA . GLY B 1 19 ? -1.706 -2.469 2.303 1 98.44 19 GLY B CA 1
ATOM 1633 C C . GLY B 1 19 ? -0.983 -3.783 2.529 1 98.44 19 GLY B C 1
ATOM 1634 O O . GLY B 1 19 ? 0.199 -3.795 2.879 1 98.44 19 GLY B O 1
ATOM 1635 N N . PRO B 1 20 ? -1.628 -4.914 2.348 1 98.69 20 PRO B N 1
ATOM 1636 C CA . PRO B 1 20 ? -0.964 -6.203 2.57 1 98.69 20 PRO B CA 1
ATOM 1637 C C . PRO B 1 20 ? 0.069 -6.527 1.495 1 98.69 20 PRO B C 1
ATOM 1639 O O . PRO B 1 20 ? -0.007 -6.004 0.382 1 98.69 20 PRO B O 1
ATOM 1642 N N . THR B 1 21 ? 1.053 -7.336 1.896 1 98.62 21 THR B N 1
ATOM 1643 C CA . THR B 1 21 ? 1.861 -8.031 0.899 1 98.62 21 THR B CA 1
ATOM 1644 C C . THR B 1 21 ? 0.99 -8.93 0.028 1 98.62 21 THR B C 1
ATOM 1646 O O . THR B 1 21 ? 0.084 -9.602 0.529 1 98.62 21 THR B O 1
ATOM 1649 N N . VAL B 1 22 ? 1.333 -9.016 -1.271 1 98.88 22 VAL B N 1
ATOM 1650 C CA . VAL B 1 22 ? 0.517 -9.836 -2.158 1 98.88 22 VAL B CA 1
ATOM 1651 C C . VAL B 1 22 ? 1.409 -10.805 -2.932 1 98.88 22 VAL B C 1
ATOM 1653 O O . VAL B 1 22 ? 2.637 -10.688 -2.908 1 98.88 22 VAL B O 1
ATOM 1656 N N . LEU B 1 23 ? 0.758 -11.789 -3.539 1 98.88 23 LEU B N 1
ATOM 1657 C CA . LEU B 1 23 ? 1.36 -12.641 -4.559 1 98.88 23 LEU B CA 1
ATOM 1658 C C . LEU B 1 23 ? 0.811 -12.305 -5.941 1 98.88 23 LEU B C 1
ATOM 1660 O O . LEU B 1 23 ? -0.405 -12.305 -6.148 1 98.88 23 LEU B O 1
ATOM 1664 N N . ILE B 1 24 ? 1.695 -11.984 -6.82 1 98.94 24 ILE B N 1
ATOM 1665 C CA . ILE B 1 24 ? 1.304 -11.719 -8.203 1 98.94 24 ILE B CA 1
ATOM 1666 C C . ILE B 1 24 ? 1.471 -12.992 -9.031 1 98.94 24 ILE B C 1
ATOM 1668 O O . ILE B 1 24 ? 2.533 -13.617 -9.016 1 98.94 24 ILE B O 1
ATOM 1672 N N . THR B 1 25 ? 0.427 -13.398 -9.727 1 98.88 25 THR B N 1
ATOM 1673 C CA . THR B 1 25 ? 0.51 -14.57 -10.594 1 98.88 25 THR B CA 1
ATOM 1674 C C . THR B 1 25 ? 0.397 -14.156 -12.062 1 98.88 25 THR B C 1
ATOM 1676 O O . THR B 1 25 ? -0.249 -13.156 -12.383 1 98.88 25 THR B O 1
ATOM 1679 N N . SER B 1 26 ? 1.017 -14.867 -12.867 1 98.44 26 SER B N 1
ATOM 1680 C CA . SER B 1 26 ? 1.022 -14.648 -14.312 1 98.44 26 SER B CA 1
ATOM 1681 C C . SER B 1 26 ? 1.094 -15.969 -15.07 1 98.44 26 SER B C 1
ATOM 1683 O O . SER B 1 26 ? 1.362 -17.016 -14.477 1 98.44 26 SER B O 1
ATOM 1685 N N . PHE B 1 27 ? 0.744 -15.891 -16.312 1 96.44 27 PHE B N 1
ATOM 1686 C CA . PHE B 1 27 ? 0.645 -17.078 -17.156 1 96.44 27 PHE B CA 1
ATOM 1687 C C . PHE B 1 27 ? 0.983 -16.734 -18.594 1 96.44 27 PHE B C 1
ATOM 1689 O O . PHE B 1 27 ? 0.538 -15.719 -19.125 1 96.44 27 PHE B O 1
ATOM 1696 N N . ASP B 1 28 ? 1.777 -17.562 -19.156 1 92.38 28 ASP B N 1
ATOM 1697 C CA . ASP B 1 28 ? 2.086 -17.453 -20.578 1 92.38 28 ASP B CA 1
ATOM 1698 C C . ASP B 1 28 ? 1.226 -18.406 -21.406 1 92.38 28 ASP B C 1
ATOM 1700 O O . ASP B 1 28 ? 1.407 -19.625 -21.344 1 92.38 28 ASP B O 1
ATOM 1704 N N . GLU B 1 29 ? 0.42 -17.891 -22.234 1 89.69 29 GLU B N 1
ATOM 1705 C CA . GLU B 1 29 ? -0.503 -18.703 -23.016 1 89.69 29 GLU B CA 1
ATOM 1706 C C . GLU B 1 29 ? 0.242 -19.531 -24.047 1 89.69 29 GLU B C 1
ATOM 1708 O O . GLU B 1 29 ? -0.194 -20.641 -24.391 1 89.69 29 GLU B O 1
ATOM 1713 N N . GLN B 1 30 ? 1.31 -19.062 -24.531 1 90.31 30 GLN B N 1
ATOM 1714 C CA . GLN B 1 30 ? 2.059 -19.766 -25.562 1 90.31 30 GLN B CA 1
ATOM 1715 C C . GLN B 1 30 ? 2.807 -20.953 -24.984 1 90.31 30 GLN B C 1
ATOM 1717 O O . GLN B 1 30 ? 2.65 -22.078 -25.469 1 90.31 30 GLN B O 1
ATOM 1722 N N . SER B 1 31 ? 3.504 -20.781 -23.953 1 90.69 31 SER B N 1
ATOM 1723 C CA . SER B 1 31 ? 4.328 -21.828 -23.359 1 90.69 31 SER B CA 1
ATOM 1724 C C . SER B 1 31 ? 3.559 -22.594 -22.297 1 90.69 31 SER B C 1
ATOM 1726 O O . SER B 1 31 ? 4.012 -23.641 -21.828 1 90.69 31 SER B O 1
ATOM 1728 N N . GLN B 1 32 ? 2.424 -22.031 -21.906 1 92.69 32 GLN B N 1
ATOM 1729 C CA . GLN B 1 32 ? 1.577 -22.625 -20.875 1 92.69 32 GLN B CA 1
ATOM 1730 C C . GLN B 1 32 ? 2.293 -22.656 -19.531 1 92.69 32 GLN B C 1
ATOM 1732 O O . GLN B 1 32 ? 2.035 -23.531 -18.703 1 92.69 32 GLN B O 1
ATOM 1737 N N . ARG B 1 33 ? 3.24 -21.766 -19.375 1 95.06 33 ARG B N 1
ATOM 1738 C CA . ARG B 1 33 ? 3.969 -21.688 -18.125 1 95.06 33 ARG B CA 1
ATOM 1739 C C . ARG B 1 33 ? 3.354 -20.625 -17.203 1 95.06 33 ARG B C 1
ATOM 1741 O O . ARG B 1 33 ? 2.936 -19.562 -17.672 1 95.06 33 ARG B O 1
ATOM 1748 N N . ARG B 1 34 ? 3.365 -21.016 -15.953 1 96.69 34 ARG B N 1
ATOM 1749 C CA . ARG B 1 34 ? 2.824 -20.141 -14.906 1 96.69 34 ARG B CA 1
ATOM 1750 C C . ARG B 1 34 ? 3.934 -19.609 -14.008 1 96.69 34 ARG B C 1
ATOM 1752 O O . ARG B 1 34 ? 5.016 -20.203 -13.938 1 96.69 34 ARG B O 1
ATOM 1759 N N . ASN B 1 35 ? 3.693 -18.484 -13.391 1 98.12 35 ASN B N 1
ATOM 1760 C CA . ASN B 1 35 ? 4.637 -17.891 -12.453 1 98.12 35 ASN B CA 1
ATOM 1761 C C . ASN B 1 35 ? 3.916 -17.219 -11.289 1 98.12 35 ASN B C 1
ATOM 1763 O O . ASN B 1 35 ? 2.736 -16.875 -11.398 1 98.12 35 ASN B O 1
ATOM 1767 N N . ILE B 1 36 ? 4.594 -17.141 -10.172 1 98.62 36 ILE B N 1
ATOM 1768 C CA . ILE B 1 36 ? 4.105 -16.5 -8.961 1 98.62 36 ILE B CA 1
ATOM 1769 C C . ILE B 1 36 ? 5.258 -15.781 -8.25 1 98.62 36 ILE B C 1
ATOM 1771 O O . ILE B 1 36 ? 6.375 -16.297 -8.195 1 98.62 36 ILE B O 1
ATOM 1775 N N . MET B 1 37 ? 5.008 -14.586 -7.781 1 98.12 37 MET B N 1
ATOM 1776 C CA . MET B 1 37 ? 6.012 -13.867 -7.008 1 98.12 37 MET B CA 1
ATOM 1777 C C . MET B 1 37 ? 5.359 -13.023 -5.918 1 98.12 37 MET B C 1
ATOM 1779 O O . MET B 1 37 ? 4.199 -12.633 -6.047 1 98.12 37 MET B O 1
ATOM 1783 N N . ALA B 1 38 ? 6.133 -12.758 -4.887 1 98.25 38 ALA B N 1
ATOM 1784 C CA . ALA B 1 38 ? 5.672 -11.859 -3.836 1 98.25 38 ALA B CA 1
ATOM 1785 C C . ALA B 1 38 ? 5.93 -10.398 -4.215 1 98.25 38 ALA B C 1
ATOM 1787 O O . ALA B 1 38 ? 6.906 -10.094 -4.898 1 98.25 38 ALA B O 1
ATOM 1788 N N . ALA B 1 39 ? 5.094 -9.531 -3.824 1 98.12 39 ALA B N 1
ATOM 1789 C CA . ALA B 1 39 ? 5.227 -8.086 -3.998 1 98.12 39 ALA B CA 1
ATOM 1790 C C . ALA B 1 39 ? 4.676 -7.336 -2.789 1 98.12 39 ALA B C 1
ATOM 1792 O O . ALA B 1 39 ? 3.521 -7.535 -2.4 1 98.12 39 ALA B O 1
ATOM 1793 N N . ALA B 1 40 ? 5.449 -6.469 -2.23 1 97.94 40 ALA B N 1
ATOM 1794 C CA . ALA B 1 40 ? 5.016 -5.648 -1.104 1 97.94 40 ALA B CA 1
ATOM 1795 C C . ALA B 1 40 ? 4.414 -4.332 -1.585 1 97.94 40 ALA B C 1
ATOM 1797 O O . ALA B 1 40 ? 3.689 -3.664 -0.841 1 97.94 40 ALA B O 1
ATOM 1798 N N . TRP B 1 41 ? 4.73 -3.941 -2.803 1 98.62 41 TRP B N 1
ATOM 1799 C CA . TRP B 1 41 ? 4.344 -2.619 -3.283 1 98.62 41 TRP B CA 1
ATOM 1800 C C . TRP B 1 41 ? 3.195 -2.713 -4.281 1 98.62 41 TRP B C 1
ATOM 1802 O O . TRP B 1 41 ? 3.416 -2.926 -5.473 1 98.62 41 TRP B O 1
ATOM 1812 N N . SER B 1 42 ? 2.018 -2.539 -3.742 1 98.81 42 SER B N 1
ATOM 1813 C CA . SER B 1 42 ? 0.746 -2.514 -4.457 1 98.81 42 SER B CA 1
ATOM 1814 C C . SER B 1 42 ? -0.283 -1.658 -3.727 1 98.81 42 SER B C 1
ATOM 1816 O O . SER B 1 42 ? -0.215 -1.506 -2.506 1 98.81 42 SER B O 1
ATOM 1818 N N . MET B 1 43 ? -1.145 -1.053 -4.512 1 98.75 43 MET B N 1
ATOM 1819 C CA . MET B 1 43 ? -2.203 -0.258 -3.895 1 98.75 43 MET B CA 1
ATOM 1820 C C . MET B 1 43 ? -3.371 -0.068 -4.859 1 98.75 43 MET B C 1
ATOM 1822 O O . MET B 1 43 ? -3.197 -0.151 -6.074 1 98.75 43 MET B O 1
ATOM 1826 N N . PRO B 1 44 ? -4.602 0.149 -4.316 1 98.69 44 PRO B N 1
ATOM 1827 C CA . PRO B 1 44 ? -5.668 0.636 -5.188 1 98.69 44 PRO B CA 1
ATOM 1828 C C . PRO B 1 44 ? -5.379 2.02 -5.766 1 98.69 44 PRO B C 1
ATOM 1830 O O . PRO B 1 44 ? -4.543 2.752 -5.227 1 98.69 44 PRO B O 1
ATOM 1833 N N . VAL B 1 45 ? -6.059 2.271 -6.93 1 98.62 45 VAL B N 1
ATOM 1834 C CA . VAL B 1 45 ? -5.934 3.621 -7.473 1 98.62 45 VAL B CA 1
ATOM 1835 C C . VAL B 1 45 ? -7.316 4.156 -7.848 1 98.62 45 VAL B C 1
ATOM 1837 O O . VAL B 1 45 ? -7.48 5.355 -8.078 1 98.62 45 VAL B O 1
ATOM 1840 N N . GLU B 1 46 ? -8.281 3.266 -7.93 1 97.75 46 GLU B N 1
ATOM 1841 C CA . GLU B 1 46 ? -9.648 3.652 -8.281 1 97.75 46 GLU B CA 1
ATOM 1842 C C . GLU B 1 46 ? -10.664 2.691 -7.676 1 97.75 46 GLU B C 1
ATOM 1844 O O . GLU B 1 46 ? -10.461 1.475 -7.691 1 97.75 46 GLU B O 1
ATOM 1849 N N . PHE B 1 47 ? -11.766 3.242 -7.254 1 95.38 47 PHE B N 1
ATOM 1850 C CA . PHE B 1 47 ? -12.812 2.418 -6.664 1 95.38 47 PHE B CA 1
ATOM 1851 C C . PHE B 1 47 ? -13.695 1.812 -7.746 1 95.38 47 PHE B C 1
ATOM 1853 O O . PHE B 1 47 ? -14.039 0.628 -7.688 1 95.38 47 PHE B O 1
ATOM 1860 N N . GLU B 1 48 ? -14.031 2.635 -8.703 1 95.81 48 GLU B N 1
ATOM 1861 C CA . GLU B 1 48 ? -14.969 2.191 -9.727 1 95.81 48 GLU B CA 1
ATOM 1862 C C . GLU B 1 48 ? -14.594 2.756 -11.094 1 95.81 48 GLU B C 1
ATOM 1864 O O . GLU B 1 48 ? -14.633 3.971 -11.305 1 95.81 48 GLU B O 1
ATOM 1869 N N . PRO B 1 49 ? -14.406 1.885 -12.078 1 97.62 49 PRO B N 1
ATOM 1870 C CA . PRO B 1 49 ? -14.086 0.472 -11.859 1 97.62 49 PRO B CA 1
ATOM 1871 C C . PRO B 1 49 ? -12.859 0.275 -10.969 1 97.62 49 PRO B C 1
ATOM 1873 O O . PRO B 1 49 ? -11.984 1.145 -10.922 1 97.62 49 PRO B O 1
ATOM 1876 N N . PRO B 1 50 ? -12.875 -0.847 -10.258 1 98.56 50 PRO B N 1
ATOM 1877 C CA . PRO B 1 50 ? -11.703 -1.065 -9.398 1 98.56 50 PRO B CA 1
ATOM 1878 C C . PRO B 1 50 ? -10.414 -1.258 -10.188 1 98.56 50 PRO B C 1
ATOM 1880 O O . PRO B 1 50 ? -10.344 -2.125 -11.062 1 98.56 50 PRO B O 1
ATOM 1883 N N . ARG B 1 51 ? -9.414 -0.4 -9.812 1 98.75 51 ARG B N 1
ATOM 1884 C CA . ARG B 1 51 ? -8.102 -0.459 -10.445 1 98.75 51 ARG B CA 1
ATOM 1885 C C . ARG B 1 51 ? -6.988 -0.484 -9.406 1 98.75 51 ARG B C 1
ATOM 1887 O O . ARG B 1 51 ? -7.168 0.012 -8.289 1 98.75 51 ARG B O 1
ATOM 1894 N N . VAL B 1 52 ? -5.914 -1.082 -9.789 1 98.88 52 VAL B N 1
ATOM 1895 C CA . VAL B 1 52 ? -4.793 -1.257 -8.875 1 98.88 52 VAL B CA 1
ATOM 1896 C C . VAL B 1 52 ? -3.488 -0.883 -9.57 1 98.88 52 VAL B C 1
ATOM 1898 O O . VAL B 1 52 ? -3.41 -0.902 -10.805 1 98.88 52 VAL B O 1
ATOM 1901 N N . ALA B 1 53 ? -2.541 -0.469 -8.773 1 98.88 53 ALA B N 1
ATOM 1902 C CA . ALA B 1 53 ? -1.15 -0.321 -9.195 1 98.88 53 ALA B CA 1
ATOM 1903 C C . ALA B 1 53 ? -0.262 -1.374 -8.539 1 98.88 53 ALA B C 1
ATOM 1905 O O . ALA B 1 53 ? -0.425 -1.683 -7.352 1 98.88 53 ALA B O 1
ATOM 1906 N N . ILE B 1 54 ? 0.655 -1.911 -9.297 1 98.88 54 ILE B N 1
ATOM 1907 C CA . ILE B 1 54 ? 1.674 -2.814 -8.773 1 98.88 54 ILE B CA 1
ATOM 1908 C C . ILE B 1 54 ? 3.051 -2.383 -9.266 1 98.88 54 ILE B C 1
ATOM 1910 O O . ILE B 1 54 ? 3.188 -1.896 -10.391 1 98.88 54 ILE B O 1
ATOM 1914 N N . VAL B 1 55 ? 4.043 -2.543 -8.445 1 98.81 55 VAL B N 1
ATOM 1915 C CA . VAL B 1 55 ? 5.426 -2.309 -8.844 1 98.81 55 VAL B CA 1
ATOM 1916 C C . VAL B 1 55 ? 6.117 -3.643 -9.117 1 98.81 55 VAL B C 1
ATOM 1918 O O . VAL B 1 55 ? 6.234 -4.484 -8.227 1 98.81 55 VAL B O 1
ATOM 1921 N N . VAL B 1 56 ? 6.496 -3.848 -10.328 1 98.25 56 VAL B N 1
ATOM 1922 C CA . VAL B 1 56 ? 7.176 -5.059 -10.766 1 98.25 56 VAL B CA 1
ATOM 1923 C C . VAL B 1 56 ? 8.43 -4.688 -11.555 1 98.25 56 VAL B C 1
ATOM 1925 O O . VAL B 1 56 ? 8.336 -4.109 -12.641 1 98.25 56 VAL B O 1
ATOM 1928 N N . ASP B 1 57 ? 9.531 -5.066 -11.047 1 96.81 57 ASP B N 1
ATOM 1929 C CA . ASP B 1 57 ? 10.805 -4.734 -11.672 1 96.81 57 ASP B CA 1
ATOM 1930 C C . ASP B 1 57 ? 10.859 -5.227 -13.109 1 96.81 57 ASP B C 1
ATOM 1932 O O . ASP B 1 57 ? 10.414 -6.34 -13.414 1 96.81 57 ASP B O 1
ATOM 1936 N N . LYS B 1 58 ? 11.484 -4.48 -13.977 1 94.81 58 LYS B N 1
ATOM 1937 C CA . LYS B 1 58 ? 11.531 -4.77 -15.406 1 94.81 58 LYS B CA 1
ATOM 1938 C C . LYS B 1 58 ? 12.328 -6.039 -15.688 1 94.81 58 LYS B C 1
ATOM 1940 O O . LYS B 1 58 ? 12.117 -6.703 -16.703 1 94.81 58 LYS B O 1
ATOM 1945 N N . SER B 1 59 ? 13.188 -6.402 -14.789 1 93.81 59 SER B N 1
ATOM 1946 C CA . SER B 1 59 ? 14.062 -7.547 -15.023 1 93.81 59 SER B CA 1
ATOM 1947 C C . SER B 1 59 ? 13.359 -8.859 -14.688 1 93.81 59 SER B C 1
ATOM 1949 O O . SER B 1 59 ? 13.852 -9.938 -15.023 1 93.81 59 SER B O 1
ATOM 1951 N N . THR B 1 60 ? 12.227 -8.82 -14.07 1 95 60 THR B N 1
ATOM 1952 C CA . THR B 1 60 ? 11.57 -10.039 -13.617 1 95 60 THR B CA 1
ATOM 1953 C C . THR B 1 60 ? 10.859 -10.734 -14.773 1 95 60 THR B C 1
ATOM 1955 O O . THR B 1 60 ? 10.375 -10.078 -15.703 1 95 60 THR B O 1
ATOM 1958 N N . TRP B 1 61 ? 10.766 -12.047 -14.688 1 96.5 61 TRP B N 1
ATOM 1959 C CA . TRP B 1 61 ? 9.977 -12.797 -15.648 1 96.5 61 TRP B CA 1
ATOM 1960 C C . TRP B 1 61 ? 8.5 -12.422 -15.555 1 96.5 61 TRP B C 1
ATOM 1962 O O . TRP B 1 61 ? 7.793 -12.383 -16.562 1 96.5 61 TRP B O 1
ATOM 1972 N N . THR B 1 62 ? 8.016 -12.172 -14.367 1 96.75 62 THR B N 1
ATOM 1973 C CA . THR B 1 62 ? 6.645 -11.727 -14.133 1 96.75 62 THR B CA 1
ATOM 1974 C C . THR B 1 62 ? 6.301 -10.531 -15.008 1 96.75 62 THR B C 1
ATOM 1976 O O . THR B 1 62 ? 5.254 -10.508 -15.656 1 96.75 62 THR B O 1
ATOM 1979 N N . ARG B 1 63 ? 7.215 -9.586 -15.07 1 97.38 63 ARG B N 1
ATOM 1980 C CA . ARG B 1 63 ? 7.004 -8.391 -15.875 1 97.38 63 ARG B CA 1
ATOM 1981 C C . ARG B 1 63 ? 6.82 -8.742 -17.344 1 97.38 63 ARG B C 1
ATOM 1983 O O . ARG B 1 63 ? 5.879 -8.281 -18 1 97.38 63 ARG B O 1
ATOM 1990 N N . GLU B 1 64 ? 7.625 -9.555 -17.844 1 96.5 64 GLU B N 1
ATOM 1991 C CA . GLU B 1 64 ? 7.555 -9.992 -19.234 1 96.5 64 GLU B CA 1
ATOM 1992 C C . GLU B 1 64 ? 6.215 -10.664 -19.531 1 96.5 64 GLU B C 1
ATOM 1994 O O . GLU B 1 64 ? 5.57 -10.367 -20.531 1 96.5 64 GLU B O 1
ATOM 1999 N N . LEU B 1 65 ? 5.844 -11.539 -18.641 1 97.31 65 LEU B N 1
ATOM 2000 C CA . LEU B 1 65 ? 4.613 -12.297 -18.844 1 97.31 65 LEU B CA 1
ATOM 2001 C C . LEU B 1 65 ? 3.395 -11.383 -18.812 1 97.31 65 LEU B C 1
ATOM 2003 O O . LEU B 1 65 ? 2.482 -11.523 -19.625 1 97.31 65 LEU B O 1
ATOM 2007 N N . ILE B 1 66 ? 3.348 -10.445 -17.844 1 98.19 66 ILE B N 1
ATOM 2008 C CA . ILE B 1 66 ? 2.221 -9.531 -17.719 1 98.19 66 ILE B CA 1
ATOM 2009 C C . ILE B 1 66 ? 2.117 -8.664 -18.969 1 98.19 66 ILE B C 1
ATOM 2011 O O . ILE B 1 66 ? 1.029 -8.492 -19.531 1 98.19 66 ILE B O 1
ATOM 2015 N N . GLU B 1 67 ? 3.205 -8.148 -19.422 1 97.12 67 GLU B N 1
ATOM 2016 C CA . GLU B 1 67 ? 3.203 -7.273 -20.594 1 97.12 67 GLU B CA 1
ATOM 2017 C C . GLU B 1 67 ? 2.811 -8.039 -21.859 1 97.12 67 GLU B C 1
ATOM 2019 O O . GLU B 1 67 ? 2.1 -7.508 -22.719 1 97.12 67 GLU B O 1
ATOM 2024 N N . HIS B 1 68 ? 3.25 -9.234 -21.953 1 96.25 68 HIS B N 1
ATOM 2025 C CA . HIS B 1 68 ? 2.982 -10.039 -23.141 1 96.25 68 HIS B CA 1
ATOM 2026 C C . HIS B 1 68 ? 1.528 -10.5 -23.172 1 96.25 68 HIS B C 1
ATOM 2028 O O . HIS B 1 68 ? 0.898 -10.492 -24.234 1 96.25 68 HIS B O 1
ATOM 2034 N N . ASN B 1 69 ? 0.989 -10.875 -22.031 1 96.56 69 ASN B N 1
ATOM 2035 C CA . ASN B 1 69 ? -0.322 -11.516 -22.016 1 96.56 69 ASN B CA 1
ATOM 2036 C C . ASN B 1 69 ? -1.423 -10.523 -21.641 1 96.56 69 ASN B C 1
ATOM 2038 O O . ASN B 1 69 ? -2.607 -10.812 -21.812 1 96.56 69 ASN B O 1
ATOM 2042 N N . GLY B 1 70 ? -1.088 -9.461 -21.016 1 97.81 70 GLY B N 1
ATOM 2043 C CA . GLY B 1 70 ? -2.018 -8.375 -20.75 1 97.81 70 GLY B CA 1
ATOM 2044 C C . GLY B 1 70 ? -2.914 -8.641 -19.547 1 97.81 70 GLY B C 1
ATOM 2045 O O . GLY B 1 70 ? -3.984 -8.039 -19.422 1 97.81 70 GLY B O 1
ATOM 2046 N N . LYS B 1 71 ? -2.553 -9.562 -18.719 1 98.62 71 LYS B N 1
ATOM 2047 C CA . LYS B 1 71 ? -3.357 -9.914 -17.547 1 98.62 71 LYS B CA 1
ATOM 2048 C C . LYS B 1 71 ? -2.482 -10.453 -16.422 1 98.62 71 LYS B C 1
ATOM 2050 O O . LYS B 1 71 ? -1.384 -10.953 -16.672 1 98.62 71 LYS B O 1
ATOM 2055 N N . PHE B 1 72 ? -2.893 -10.375 -15.172 1 98.94 72 PHE B N 1
ATOM 2056 C CA . PHE B 1 72 ? -2.193 -10.906 -14.008 1 98.94 72 PHE B CA 1
ATOM 2057 C C . PHE B 1 72 ? -3.162 -11.148 -12.852 1 98.94 72 PHE B C 1
ATOM 2059 O O . PHE B 1 7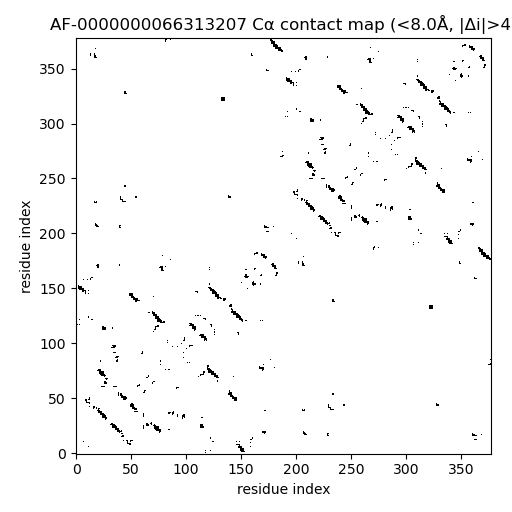2 ? -4.27 -10.609 -12.844 1 98.94 72 PHE B O 1
ATOM 2066 N N . GLY B 1 73 ? -2.787 -12 -11.992 1 98.94 73 GLY B N 1
ATOM 2067 C CA . GLY B 1 73 ? -3.529 -12.25 -10.766 1 98.94 73 GLY B CA 1
ATOM 2068 C C . GLY B 1 73 ? -2.889 -11.617 -9.547 1 98.94 73 GLY B C 1
ATOM 2069 O O . GLY B 1 73 ? -1.676 -11.406 -9.516 1 98.94 73 GLY B O 1
ATOM 2070 N N . ILE B 1 74 ? -3.65 -11.305 -8.602 1 98.94 74 ILE B N 1
ATOM 2071 C CA . ILE B 1 74 ? -3.201 -10.898 -7.273 1 98.94 74 ILE B CA 1
ATOM 2072 C C . ILE B 1 74 ? -3.83 -11.805 -6.219 1 98.94 74 ILE B C 1
ATOM 2074 O O . ILE B 1 74 ? -5.051 -11.969 -6.176 1 98.94 74 ILE B O 1
ATOM 2078 N N . VAL B 1 75 ? -3.023 -12.383 -5.383 1 98.94 75 VAL B N 1
ATOM 2079 C CA . VAL B 1 75 ? -3.463 -13.227 -4.281 1 98.94 75 VAL B CA 1
ATOM 2080 C C . VAL B 1 75 ? -3.014 -12.625 -2.951 1 98.94 75 VAL B C 1
ATOM 2082 O O . VAL B 1 75 ? -1.895 -12.117 -2.838 1 98.94 75 VAL B O 1
ATOM 2085 N N . ILE B 1 76 ? -3.875 -12.648 -1.955 1 98.81 76 ILE B N 1
ATOM 2086 C CA . ILE B 1 76 ? -3.551 -12.141 -0.626 1 98.81 76 ILE B CA 1
ATOM 2087 C C . ILE B 1 76 ? -3.254 -13.305 0.315 1 98.81 76 ILE B C 1
ATOM 2089 O O . ILE B 1 76 ? -4.168 -13.992 0.77 1 98.81 76 ILE B O 1
ATOM 2093 N N . PRO B 1 77 ? -2.027 -13.477 0.665 1 98.38 77 PRO B N 1
ATOM 2094 C CA . PRO B 1 77 ? -1.671 -14.594 1.539 1 98.38 77 PRO B CA 1
ATOM 2095 C C . PRO B 1 77 ? -2.053 -14.352 2.996 1 98.38 77 PRO B C 1
ATOM 2097 O O . PRO B 1 77 ? -2.012 -13.211 3.465 1 98.38 77 PRO B O 1
ATOM 2100 N N . GLY B 1 78 ? -2.445 -15.453 3.672 1 97.25 78 GLY B N 1
ATOM 2101 C CA . GLY B 1 78 ? -2.561 -15.422 5.121 1 97.25 78 GLY B CA 1
ATOM 2102 C C . GLY B 1 78 ? -1.263 -15.758 5.832 1 97.25 78 GLY B C 1
ATOM 2103 O O . GLY B 1 78 ? -0.253 -16.047 5.184 1 97.25 78 GLY B O 1
ATOM 2104 N N . VAL B 1 79 ? -1.319 -15.734 7.086 1 96.25 79 VAL B N 1
ATOM 2105 C CA . VAL B 1 79 ? -0.154 -15.977 7.93 1 96.25 79 VAL B CA 1
ATOM 2106 C C . VAL B 1 79 ? 0.414 -17.359 7.633 1 96.25 79 VAL B C 1
ATOM 2108 O O . VAL B 1 79 ? 1.633 -17.547 7.613 1 96.25 79 VAL B O 1
ATOM 2111 N N . ALA B 1 80 ? -0.476 -18.297 7.367 1 96.06 80 ALA B N 1
ATOM 2112 C CA . ALA B 1 80 ? -0.067 -19.672 7.113 1 96.06 80 ALA B CA 1
ATOM 2113 C C . ALA B 1 80 ? 0.787 -19.781 5.852 1 96.06 80 ALA B C 1
ATOM 2115 O O . ALA B 1 80 ? 1.511 -20.75 5.66 1 96.06 80 ALA B O 1
ATOM 2116 N N . ALA B 1 81 ? 0.743 -18.797 5.008 1 97 81 ALA B N 1
ATOM 2117 C CA . ALA B 1 81 ? 1.478 -18.812 3.746 1 97 81 ALA B CA 1
ATOM 2118 C C . ALA B 1 81 ? 2.785 -18.047 3.857 1 97 81 ALA B C 1
ATOM 2120 O O . ALA B 1 81 ? 3.389 -17.688 2.846 1 97 81 ALA B O 1
ATOM 2121 N N . THR B 1 82 ? 3.25 -17.734 5.035 1 97.44 82 THR B N 1
ATOM 2122 C CA . THR B 1 82 ? 4.438 -16.922 5.254 1 97.44 82 THR B CA 1
ATOM 2123 C C . THR B 1 82 ? 5.641 -17.5 4.516 1 97.44 82 THR B C 1
ATOM 2125 O O . THR B 1 82 ? 6.328 -16.781 3.781 1 97.44 82 THR B O 1
ATOM 2128 N N . ASN B 1 83 ? 5.859 -18.766 4.629 1 97.38 83 ASN B N 1
ATOM 2129 C CA . ASN B 1 83 ? 7.02 -19.391 3.998 1 97.38 83 ASN B CA 1
ATOM 2130 C C . ASN B 1 83 ? 6.902 -19.375 2.477 1 97.38 83 ASN B C 1
ATOM 2132 O O . ASN B 1 83 ? 7.887 -19.125 1.776 1 97.38 83 ASN B O 1
ATOM 2136 N N . TRP B 1 84 ? 5.695 -19.703 1.951 1 97.5 84 TRP B N 1
ATOM 2137 C CA . TRP B 1 84 ? 5.461 -19.578 0.516 1 97.5 84 TRP B CA 1
ATOM 2138 C C . TRP B 1 84 ? 5.785 -18.172 0.026 1 97.5 84 TRP B C 1
ATOM 2140 O O . TRP B 1 84 ? 6.492 -18 -0.969 1 97.5 84 TRP B O 1
ATOM 2150 N N . THR B 1 85 ? 5.301 -17.203 0.773 1 97.94 85 THR B N 1
ATOM 2151 C CA . THR B 1 85 ? 5.414 -15.812 0.374 1 97.94 85 THR B CA 1
ATOM 2152 C C . THR B 1 85 ? 6.879 -15.391 0.281 1 97.94 85 THR B C 1
ATOM 2154 O O . THR B 1 85 ? 7.285 -14.758 -0.697 1 97.94 85 THR B O 1
ATOM 2157 N N . TRP B 1 86 ? 7.637 -15.805 1.214 1 97.38 86 TRP B N 1
ATOM 2158 C CA . TRP B 1 86 ? 9.062 -15.477 1.202 1 97.38 86 TRP B CA 1
ATOM 2159 C C . TRP B 1 86 ? 9.789 -16.219 0.092 1 97.38 86 TRP B C 1
ATOM 2161 O O . TRP B 1 86 ? 10.562 -15.633 -0.658 1 97.38 86 TRP B O 1
ATOM 2171 N N . ALA B 1 87 ? 9.516 -17.453 -0.07 1 96 87 ALA B N 1
ATOM 2172 C CA . ALA B 1 87 ? 10.203 -18.312 -1.024 1 96 87 ALA B CA 1
ATOM 2173 C C . ALA B 1 87 ? 9.992 -17.828 -2.455 1 96 87 ALA B C 1
ATOM 2175 O O . ALA B 1 87 ? 10.953 -17.688 -3.219 1 96 87 ALA B O 1
ATOM 2176 N N . VAL B 1 88 ? 8.781 -17.5 -2.789 1 96.56 88 VAL B N 1
ATOM 2177 C CA . VAL B 1 88 ? 8.469 -17.172 -4.176 1 96.56 88 VAL B CA 1
ATOM 2178 C C . VAL B 1 88 ? 8.961 -15.766 -4.492 1 96.56 88 VAL B C 1
ATOM 2180 O O . VAL B 1 88 ? 9.016 -15.367 -5.66 1 96.56 88 VAL B O 1
ATOM 2183 N N . GLY B 1 89 ? 9.266 -14.969 -3.479 1 93.62 89 GLY B N 1
ATOM 2184 C CA . GLY B 1 89 ? 9.828 -13.648 -3.684 1 93.62 89 GLY B CA 1
ATOM 2185 C C . GLY B 1 89 ? 11.336 -13.648 -3.775 1 93.62 89 GLY B C 1
ATOM 2186 O O . GLY B 1 89 ? 11.945 -12.633 -4.117 1 93.62 89 GLY B O 1
ATOM 2187 N N . SER B 1 90 ? 11.961 -14.82 -3.629 1 90.31 90 SER B N 1
ATOM 2188 C CA . SER B 1 90 ? 13.414 -14.875 -3.482 1 90.31 90 SER B CA 1
ATOM 2189 C C . SER B 1 90 ? 14.062 -15.594 -4.66 1 90.31 90 SER B C 1
ATOM 2191 O O . SER B 1 90 ? 15.289 -15.68 -4.742 1 90.31 90 SER B O 1
ATOM 2193 N N . VAL B 1 91 ? 13.234 -16.094 -5.578 1 88.5 91 VAL B N 1
ATOM 2194 C CA . VAL B 1 91 ? 13.773 -16.828 -6.715 1 88.5 91 VAL B CA 1
ATOM 2195 C C . VAL B 1 91 ? 13.047 -16.422 -7.992 1 88.5 91 VAL B C 1
ATOM 2197 O O . VAL B 1 91 ? 11.891 -15.992 -7.945 1 88.5 91 VAL B O 1
ATOM 2200 N N . SER B 1 92 ? 13.773 -16.641 -9.078 1 89.19 92 SER B N 1
ATOM 2201 C CA . SER B 1 92 ? 13.156 -16.375 -10.375 1 89.19 92 SER B CA 1
ATOM 2202 C C . SER B 1 92 ? 12.438 -17.609 -10.906 1 89.19 92 SER B C 1
ATOM 2204 O O . SER B 1 92 ? 12.93 -18.734 -10.75 1 89.19 92 SER B O 1
ATOM 2206 N N . GLY B 1 93 ? 11.32 -17.391 -11.57 1 88.12 93 GLY B N 1
ATOM 2207 C CA . GLY B 1 93 ? 10.562 -18.469 -12.18 1 88.12 93 GLY B CA 1
ATOM 2208 C C . GLY B 1 93 ? 11.055 -18.812 -13.578 1 88.12 93 GLY B C 1
ATOM 2209 O O . GLY B 1 93 ? 10.508 -19.703 -14.227 1 88.12 93 GLY B O 1
ATOM 2210 N N . ARG B 1 94 ? 12 -18.125 -14.086 1 89.75 94 ARG B N 1
ATOM 2211 C CA . ARG B 1 94 ? 12.508 -18.391 -15.43 1 89.75 94 ARG B CA 1
ATOM 2212 C C . ARG B 1 94 ? 13 -19.828 -15.562 1 89.75 94 ARG B C 1
ATOM 2214 O O . ARG B 1 94 ? 12.797 -20.453 -16.609 1 89.75 94 ARG B O 1
ATOM 2221 N N . ASP B 1 95 ? 13.578 -20.312 -14.43 1 85.75 95 ASP B N 1
ATOM 2222 C CA . ASP B 1 95 ? 14.203 -21.625 -14.555 1 85.75 95 ASP B CA 1
ATOM 2223 C C . ASP B 1 95 ? 13.461 -22.672 -13.734 1 85.75 95 ASP B C 1
ATOM 2225 O O . ASP B 1 95 ? 13.906 -23.812 -13.633 1 85.75 95 ASP B O 1
ATOM 2229 N N . GLU B 1 96 ? 12.375 -22.25 -13.141 1 89.25 96 GLU B N 1
ATOM 2230 C CA . GLU B 1 96 ? 11.648 -23.219 -12.312 1 89.25 96 GLU B CA 1
ATOM 2231 C C . GLU B 1 96 ? 10.164 -22.859 -12.242 1 89.25 96 GLU B C 1
ATOM 2233 O O . GLU B 1 96 ? 9.797 -21.688 -12.336 1 89.25 96 GLU B O 1
ATOM 2238 N N . ASP B 1 97 ? 9.391 -24 -12.125 1 94.88 97 ASP B N 1
ATOM 2239 C CA . ASP B 1 97 ? 7.98 -23.844 -11.789 1 94.88 97 ASP B CA 1
ATOM 2240 C C . ASP B 1 97 ? 7.785 -23.703 -10.281 1 94.88 97 ASP B C 1
ATOM 2242 O O . ASP B 1 97 ? 7.77 -24.688 -9.555 1 94.88 97 ASP B O 1
ATOM 2246 N N . LYS B 1 98 ? 7.555 -22.469 -9.875 1 96.44 98 LYS B N 1
ATOM 2247 C CA . LYS B 1 98 ? 7.535 -22.172 -8.445 1 96.44 98 LYS B CA 1
ATOM 2248 C C . LYS B 1 98 ? 6.32 -22.812 -7.77 1 96.44 98 LYS B C 1
ATOM 2250 O O . LYS B 1 98 ? 6.379 -23.172 -6.59 1 96.44 98 LYS B O 1
ATOM 2255 N N . PHE B 1 99 ? 5.234 -22.984 -8.484 1 97.31 99 PHE B N 1
ATOM 2256 C CA . PHE B 1 99 ? 4.066 -23.656 -7.926 1 97.31 99 PHE B CA 1
ATOM 2257 C C . PHE B 1 99 ? 4.402 -25.094 -7.551 1 97.31 99 PHE B C 1
ATOM 2259 O O . PHE B 1 99 ? 4.098 -25.547 -6.441 1 97.31 99 PHE B O 1
ATOM 2266 N N . ASN B 1 100 ? 5.012 -25.812 -8.461 1 96.06 100 ASN B N 1
ATOM 2267 C CA . ASN B 1 100 ? 5.383 -27.203 -8.227 1 96.06 100 ASN B CA 1
ATOM 2268 C C . ASN B 1 100 ? 6.508 -27.312 -7.199 1 96.06 100 ASN B C 1
ATOM 2270 O O . ASN B 1 100 ? 6.457 -28.156 -6.309 1 96.06 100 ASN B O 1
ATOM 2274 N N . CYS B 1 101 ? 7.496 -26.5 -7.336 1 95.5 101 CYS B N 1
ATOM 2275 C CA . CYS B 1 101 ? 8.664 -26.547 -6.469 1 95.5 101 CYS B CA 1
ATOM 2276 C C . CYS B 1 101 ? 8.266 -26.422 -5.004 1 95.5 101 CYS B C 1
ATOM 2278 O O . CYS B 1 101 ? 8.828 -27.094 -4.137 1 95.5 101 CYS B O 1
ATOM 2280 N N . TYR B 1 102 ? 7.266 -25.562 -4.738 1 95.81 102 TYR B N 1
ATOM 2281 C CA . TYR B 1 102 ? 6.906 -25.297 -3.348 1 95.81 102 TYR B CA 1
ATOM 2282 C C . TYR B 1 102 ? 5.566 -25.938 -3.004 1 95.81 102 TYR B C 1
ATOM 2284 O O . TYR B 1 102 ? 5.016 -25.703 -1.928 1 95.81 102 TYR B O 1
ATOM 2292 N N . GLY B 1 103 ? 5.031 -26.719 -3.885 1 97.19 103 GLY B N 1
ATOM 2293 C CA . GLY B 1 103 ? 3.795 -27.453 -3.637 1 97.19 103 GLY B CA 1
ATOM 2294 C C . GLY B 1 103 ? 2.602 -26.531 -3.422 1 97.19 103 GLY B C 1
ATOM 2295 O O . GLY B 1 103 ? 1.803 -26.75 -2.51 1 97.19 103 GLY B O 1
ATOM 2296 N N . ILE B 1 104 ? 2.459 -25.516 -4.227 1 98.19 104 ILE B N 1
ATOM 2297 C CA . ILE B 1 104 ? 1.364 -24.562 -4.109 1 98.19 104 ILE B CA 1
ATOM 2298 C C . ILE B 1 104 ? 0.203 -25 -5.004 1 98.19 104 ILE B C 1
ATOM 2300 O O . ILE B 1 104 ? 0.322 -24.984 -6.23 1 98.19 104 ILE B O 1
ATOM 2304 N N . PRO B 1 105 ? -0.887 -25.344 -4.367 1 98.12 105 PRO B N 1
ATOM 2305 C CA . PRO B 1 105 ? -2.033 -25.734 -5.195 1 98.12 105 PRO B CA 1
ATOM 2306 C C . PRO B 1 105 ? -2.635 -24.547 -5.949 1 98.12 105 PRO B C 1
ATOM 2308 O O . PRO B 1 105 ? -2.691 -23.438 -5.414 1 98.12 105 PRO B O 1
ATOM 2311 N N . VAL B 1 106 ? -3.17 -24.875 -7.117 1 97.94 106 VAL B N 1
ATOM 2312 C CA . VAL B 1 106 ? -3.641 -23.797 -7.98 1 97.94 106 VAL B CA 1
ATOM 2313 C C . VAL B 1 106 ? -5.129 -23.969 -8.266 1 97.94 106 VAL B C 1
ATOM 2315 O O . VAL B 1 106 ? -5.609 -25.094 -8.414 1 97.94 106 VAL B O 1
ATOM 2318 N N . VAL B 1 107 ? -5.809 -22.922 -8.289 1 97.94 107 VAL B N 1
ATOM 2319 C CA . VAL B 1 107 ? -7.145 -22.844 -8.867 1 97.94 107 VAL B CA 1
ATOM 2320 C C . VAL B 1 107 ? -7.137 -21.875 -10.062 1 97.94 107 VAL B C 1
ATOM 2322 O O . VAL B 1 107 ? -6.246 -21.031 -10.18 1 97.94 107 VAL B O 1
ATOM 2325 N N . ARG B 1 108 ? -8.109 -21.984 -10.914 1 97.56 108 ARG B N 1
ATOM 2326 C CA . ARG B 1 108 ? -8.172 -21.141 -12.102 1 97.56 108 ARG B CA 1
ATOM 2327 C C . ARG B 1 108 ? -9.211 -20.031 -11.93 1 97.56 108 ARG B C 1
ATOM 2329 O O . ARG B 1 108 ? -10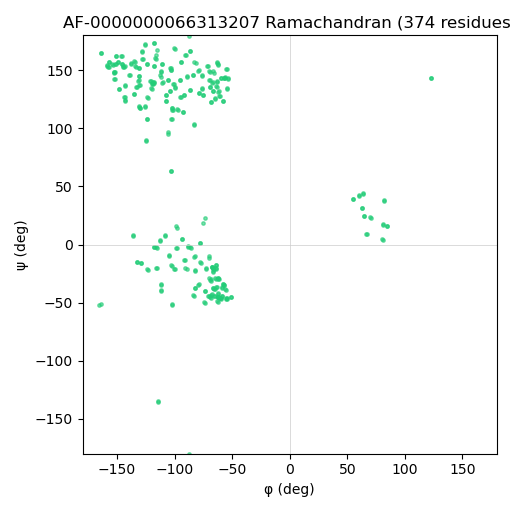.336 -20.297 -11.508 1 97.56 108 ARG B O 1
ATOM 2336 N N . GLY B 1 109 ? -8.773 -18.844 -12.258 1 98 109 GLY B N 1
ATOM 2337 C CA . GLY B 1 109 ? -9.727 -17.75 -12.234 1 98 109 GLY B CA 1
ATOM 2338 C C . GLY B 1 109 ? -10.867 -17.922 -13.211 1 98 109 GLY B C 1
ATOM 2339 O O . GLY B 1 109 ? -10.695 -18.531 -14.266 1 98 109 GLY B O 1
ATOM 2340 N N . PRO B 1 110 ? -11.961 -17.312 -12.93 1 98.44 110 PRO B N 1
ATOM 2341 C CA . PRO B 1 110 ? -13.164 -17.578 -13.734 1 98.44 110 PRO B CA 1
ATOM 2342 C C . PRO B 1 110 ? -13.188 -16.766 -15.031 1 98.44 110 PRO B C 1
ATOM 2344 O O . PRO B 1 110 ? -13.875 -17.141 -15.984 1 98.44 110 PRO B O 1
ATOM 2347 N N . VAL B 1 111 ? -12.484 -15.672 -15.133 1 98.38 111 VAL B N 1
ATOM 2348 C CA . VAL B 1 111 ? -12.602 -14.805 -16.297 1 98.38 111 VAL B CA 1
ATOM 2349 C C . VAL B 1 111 ? -11.414 -15.016 -17.234 1 98.38 111 VAL B C 1
ATOM 2351 O O . VAL B 1 111 ? -11.586 -15.359 -18.406 1 98.38 111 VAL B O 1
ATOM 2354 N N . PHE B 1 112 ? -10.219 -14.945 -16.703 1 97.75 112 PHE B N 1
ATOM 2355 C CA . PHE B 1 112 ? -9.023 -15.023 -17.547 1 97.75 112 PHE B CA 1
ATOM 2356 C C . PHE B 1 112 ? -8.359 -16.391 -17.406 1 97.75 112 PHE B C 1
ATOM 2358 O O . PHE B 1 112 ? -7.395 -16.688 -18.109 1 97.75 112 PHE B O 1
ATOM 2365 N N . GLY B 1 113 ? -8.836 -17.172 -16.438 1 97.38 113 GLY B N 1
ATOM 2366 C CA . GLY B 1 113 ? -8.219 -18.469 -16.203 1 97.38 113 GLY B CA 1
ATOM 2367 C C . GLY B 1 113 ? -6.828 -18.375 -15.609 1 97.38 113 GLY B C 1
ATOM 2368 O O . GLY B 1 113 ? -6.023 -19.297 -15.75 1 97.38 113 GLY B O 1
ATOM 2369 N N . LEU B 1 114 ? -6.48 -17.359 -14.977 1 98.38 114 LEU B N 1
ATOM 2370 C CA . LEU B 1 114 ? -5.176 -17.156 -14.359 1 98.38 114 LEU B CA 1
ATOM 2371 C C . LEU B 1 114 ? -4.961 -18.156 -13.219 1 98.38 114 LEU B C 1
ATOM 2373 O O . LEU B 1 114 ? -5.918 -18.547 -12.555 1 98.38 114 LEU B O 1
ATOM 2377 N N . PRO B 1 115 ? -3.701 -18.547 -13.031 1 98.56 115 PRO B N 1
ATOM 2378 C CA . PRO B 1 115 ? -3.422 -19.344 -11.836 1 98.56 115 PRO B CA 1
ATOM 2379 C C . PRO B 1 115 ? -3.574 -18.547 -10.539 1 98.56 115 PRO B C 1
ATOM 2381 O O . PRO B 1 115 ? -2.928 -17.516 -10.375 1 98.56 115 PRO B O 1
ATOM 2384 N N . LEU B 1 116 ? -4.418 -19 -9.656 1 98.75 116 LEU B N 1
ATOM 2385 C CA . LEU B 1 116 ? -4.66 -18.359 -8.359 1 98.75 116 LEU B CA 1
ATOM 2386 C C . LEU B 1 116 ? -4.465 -19.359 -7.223 1 98.75 116 LEU B C 1
ATOM 2388 O O . LEU B 1 116 ? -4.141 -20.531 -7.465 1 98.75 116 LEU B O 1
ATOM 2392 N N . VAL B 1 117 ? -4.5 -18.875 -6.035 1 98.75 117 VAL B N 1
ATOM 2393 C CA . VAL B 1 117 ? -4.23 -19.719 -4.871 1 98.75 117 VAL B CA 1
ATOM 2394 C C . VAL B 1 117 ? -5.266 -19.438 -3.783 1 98.75 117 VAL B C 1
ATOM 2396 O O . VAL B 1 117 ? -5.484 -18.297 -3.41 1 98.75 117 VAL B O 1
ATOM 2399 N N . GLU B 1 118 ? -5.875 -20.516 -3.26 1 98.56 118 GLU B N 1
ATOM 2400 C CA . GLU B 1 118 ? -6.832 -20.344 -2.17 1 98.56 118 GLU B CA 1
ATOM 2401 C C . GLU B 1 118 ? -6.293 -20.938 -0.869 1 98.56 118 GLU B C 1
ATOM 2403 O O . GLU B 1 118 ? -6.516 -20.375 0.209 1 98.56 118 GLU B O 1
ATOM 2408 N N . GLU B 1 119 ? -5.547 -22.016 -1.01 1 97.69 119 GLU B N 1
ATOM 2409 C CA . GLU B 1 119 ? -4.977 -22.609 0.194 1 97.69 119 GLU B CA 1
ATOM 2410 C C . GLU B 1 119 ? -4.043 -21.641 0.906 1 97.69 119 GLU B C 1
ATOM 2412 O O . GLU B 1 119 ? -3.16 -21.047 0.281 1 97.69 119 GLU B O 1
ATOM 2417 N N . LYS B 1 120 ? -4.238 -21.422 2.195 1 96.94 120 LYS B N 1
ATOM 2418 C CA . LYS B 1 120 ? -3.432 -20.562 3.064 1 96.94 120 LYS B CA 1
ATOM 2419 C C . LYS B 1 120 ? -3.562 -19.094 2.668 1 96.94 120 LYS B C 1
ATOM 2421 O O . LYS B 1 120 ? -2.83 -18.25 3.178 1 96.94 120 LYS B O 1
ATOM 2426 N N . CYS B 1 121 ? -4.48 -18.781 1.776 1 97.94 121 CYS B N 1
ATOM 2427 C CA . CYS B 1 121 ? -4.688 -17.406 1.334 1 97.94 121 CYS B CA 1
ATOM 2428 C C . CYS B 1 121 ? -6.086 -16.922 1.693 1 97.94 121 CYS B C 1
ATOM 2430 O O . CYS B 1 121 ? -6.914 -17.703 2.17 1 97.94 121 CYS B O 1
ATOM 2432 N N . LEU B 1 122 ? -6.293 -15.641 1.448 1 98.12 122 LEU B N 1
ATOM 2433 C CA . LEU B 1 122 ? -7.512 -15.047 1.997 1 98.12 122 LEU B CA 1
ATOM 2434 C C . LEU B 1 122 ? -8.359 -14.422 0.894 1 98.12 122 LEU B C 1
ATOM 2436 O O . LEU B 1 122 ? -9.555 -14.211 1.071 1 98.12 122 LEU B O 1
ATOM 2440 N N . ALA B 1 123 ? -7.766 -14.094 -0.213 1 98.81 123 ALA B N 1
ATOM 2441 C CA . ALA B 1 123 ? -8.484 -13.5 -1.335 1 98.81 123 ALA B CA 1
ATOM 2442 C C . ALA B 1 123 ? -7.664 -13.578 -2.617 1 98.81 123 ALA B C 1
ATOM 2444 O O . ALA B 1 123 ? -6.465 -13.867 -2.578 1 98.81 123 ALA B O 1
ATOM 2445 N N . TRP B 1 124 ? -8.297 -13.367 -3.713 1 98.88 124 TRP B N 1
ATOM 2446 C CA . TRP B 1 124 ? -7.594 -13.203 -4.98 1 98.88 124 TRP B CA 1
ATOM 2447 C C . TRP B 1 124 ? -8.383 -12.312 -5.934 1 98.88 124 TRP B C 1
ATOM 2449 O O . TRP B 1 124 ? -9.578 -12.078 -5.723 1 98.88 124 TRP B O 1
ATOM 2459 N N . MET B 1 125 ? -7.703 -11.805 -6.949 1 98.88 125 MET B N 1
ATOM 2460 C CA . MET B 1 125 ? -8.258 -10.977 -8.023 1 98.88 125 MET B CA 1
ATOM 2461 C C . MET B 1 125 ? -7.648 -11.359 -9.367 1 98.88 125 MET B C 1
ATOM 2463 O O . MET B 1 125 ? -6.473 -11.703 -9.445 1 98.88 125 MET B O 1
ATOM 2467 N N . GLU B 1 126 ? -8.43 -11.266 -10.422 1 98.94 126 GLU B N 1
ATOM 2468 C CA . GLU B 1 126 ? -7.93 -11.219 -11.789 1 98.94 126 GLU B CA 1
ATOM 2469 C C . GLU B 1 126 ? -7.93 -9.789 -12.328 1 98.94 126 GLU B C 1
ATOM 2471 O O . GLU B 1 126 ? -8.914 -9.07 -12.188 1 98.94 126 GLU B O 1
ATOM 2476 N N . CYS B 1 127 ? -6.852 -9.484 -13.008 1 98.94 127 CYS B N 1
ATOM 2477 C CA . CYS B 1 127 ? -6.711 -8.109 -13.461 1 98.94 127 CYS B CA 1
ATOM 2478 C C . CYS B 1 127 ? -6.344 -8.062 -14.945 1 98.94 127 CYS B C 1
ATOM 2480 O O . CYS B 1 127 ? -5.535 -8.867 -15.414 1 98.94 127 CYS B O 1
ATOM 2482 N N . ARG B 1 128 ? -6.902 -7.133 -15.602 1 98.88 128 ARG B N 1
ATOM 2483 C CA . ARG B 1 128 ? -6.488 -6.754 -16.953 1 98.88 128 ARG B CA 1
ATOM 2484 C C . ARG B 1 128 ? -5.449 -5.637 -16.906 1 98.88 128 ARG B C 1
ATOM 2486 O O . ARG B 1 128 ? -5.652 -4.617 -16.25 1 98.88 128 ARG B O 1
ATOM 2493 N N . LEU B 1 129 ? -4.367 -5.887 -17.609 1 98.81 129 LEU B N 1
ATOM 2494 C CA . LEU B 1 129 ? -3.371 -4.824 -17.703 1 98.81 129 LEU B CA 1
ATOM 2495 C C . LEU B 1 129 ? -3.92 -3.635 -18.484 1 98.81 129 LEU B C 1
ATOM 2497 O O . LEU B 1 129 ? -4.496 -3.807 -19.562 1 98.81 129 LEU B O 1
ATOM 2501 N N . LEU B 1 130 ? -3.758 -2.482 -17.953 1 98.75 130 LEU B N 1
ATOM 2502 C CA . LEU B 1 130 ? -4.191 -1.255 -18.609 1 98.75 130 LEU B CA 1
ATOM 2503 C C . LEU B 1 130 ? -3.072 -0.676 -19.469 1 98.75 130 LEU B C 1
ATOM 2505 O O . LEU B 1 130 ? -1.909 -1.063 -19.328 1 98.75 130 LEU B O 1
ATOM 2509 N N . PRO B 1 131 ? -3.412 0.216 -20.375 1 97.75 131 PRO B N 1
ATOM 2510 C CA . PRO B 1 131 ? -2.367 0.817 -21.203 1 97.75 131 PRO B CA 1
ATOM 2511 C C . PRO B 1 131 ? -1.236 1.427 -20.391 1 97.75 131 PRO B C 1
ATOM 2513 O O . PRO B 1 131 ? -1.485 2.033 -19.344 1 97.75 131 PRO B O 1
ATOM 2516 N N . ALA B 1 132 ? -0.092 1.277 -20.891 1 96.31 132 ALA B N 1
ATOM 2517 C CA . ALA B 1 132 ? 1.102 1.732 -20.188 1 96.31 132 ALA B CA 1
ATOM 2518 C C . ALA B 1 132 ? 1.089 3.248 -20 1 96.31 132 ALA B C 1
ATOM 2520 O O . ALA B 1 132 ? 0.729 3.984 -20.922 1 96.31 132 ALA B O 1
ATOM 2521 N N . THR B 1 133 ? 1.43 3.666 -18.812 1 96 133 THR B N 1
ATOM 2522 C CA . THR B 1 133 ? 1.791 5.051 -18.531 1 96 133 THR B CA 1
ATOM 2523 C C . THR B 1 133 ? 3.309 5.215 -18.484 1 96 133 THR B C 1
ATOM 2525 O O . THR B 1 133 ? 4.043 4.227 -18.453 1 96 133 THR B O 1
ATOM 2528 N N . SER B 1 134 ? 3.766 6.438 -18.469 1 96.69 134 SER B N 1
ATOM 2529 C CA . SER B 1 134 ? 5.207 6.648 -18.375 1 96.69 134 SER B CA 1
ATOM 2530 C C . SER B 1 134 ? 5.75 6.125 -17.047 1 96.69 134 SER B C 1
ATOM 2532 O O . SER B 1 134 ? 6.949 5.855 -16.922 1 96.69 134 SER B O 1
ATOM 2534 N N . ALA B 1 135 ? 4.934 5.969 -16.094 1 96.62 135 ALA B N 1
ATOM 2535 C CA . ALA B 1 135 ? 5.336 5.43 -14.789 1 96.62 135 ALA B CA 1
ATOM 2536 C C . ALA B 1 135 ? 5.867 4.004 -14.938 1 96.62 135 ALA B C 1
ATOM 2538 O O . ALA B 1 135 ? 6.645 3.537 -14.102 1 96.62 135 ALA B O 1
ATOM 2539 N N . GLN B 1 136 ? 5.359 3.303 -15.914 1 96.5 136 GLN B N 1
ATOM 2540 C CA . GLN B 1 136 ? 5.785 1.928 -16.156 1 96.5 136 GLN B CA 1
ATOM 2541 C C . GLN B 1 136 ? 7.285 1.853 -16.422 1 96.5 136 GLN B C 1
ATOM 2543 O O . GLN B 1 136 ? 7.977 0.999 -15.859 1 96.5 136 GLN B O 1
ATOM 2548 N N . GLU B 1 137 ? 7.781 2.74 -17.219 1 95.5 137 GLU B N 1
ATOM 2549 C CA . GLU B 1 137 ? 9.211 2.77 -17.531 1 95.5 137 GLU B CA 1
ATOM 2550 C C . GLU B 1 137 ? 10 3.49 -16.438 1 95.5 137 GLU B C 1
ATOM 2552 O O . GLU B 1 137 ? 11.117 3.084 -16.109 1 95.5 137 GLU B O 1
ATOM 2557 N N . GLU B 1 138 ? 9.445 4.523 -15.883 1 96 138 GLU B N 1
ATOM 2558 C CA . GLU B 1 138 ? 10.18 5.395 -14.969 1 96 138 GLU B CA 1
ATOM 2559 C C . GLU B 1 138 ? 10.273 4.777 -13.57 1 96 138 GLU B C 1
ATOM 2561 O O . GLU B 1 138 ? 11.281 4.938 -12.883 1 96 138 GLU B O 1
ATOM 2566 N N . TYR B 1 139 ? 9.203 4.059 -13.188 1 97.5 139 TYR B N 1
ATOM 2567 C CA . TYR B 1 139 ? 9.125 3.641 -11.797 1 97.5 139 TYR B CA 1
ATOM 2568 C C . TYR B 1 139 ? 8.688 2.186 -11.68 1 97.5 139 TYR B C 1
ATOM 2570 O O . TYR B 1 139 ? 8.273 1.734 -10.609 1 97.5 139 TYR B O 1
ATOM 2578 N N . ASP B 1 140 ? 8.602 1.485 -12.805 1 98.12 140 ASP B N 1
ATOM 2579 C CA . ASP B 1 140 ? 8.234 0.074 -12.852 1 98.12 140 ASP B CA 1
ATOM 2580 C C . ASP B 1 140 ? 6.816 -0.139 -12.336 1 98.12 140 ASP B C 1
ATOM 2582 O O . ASP B 1 140 ? 6.523 -1.165 -11.719 1 98.12 140 ASP B O 1
ATOM 2586 N N . THR B 1 141 ? 5.965 0.865 -12.555 1 98.69 141 THR B N 1
ATOM 2587 C CA . THR B 1 141 ? 4.605 0.836 -12.016 1 98.69 141 THR B CA 1
ATOM 2588 C C . THR B 1 141 ? 3.605 0.465 -13.109 1 98.69 141 THR B C 1
ATOM 2590 O O . THR B 1 141 ? 3.467 1.181 -14.102 1 98.69 141 THR B O 1
ATOM 2593 N N . LEU B 1 142 ? 2.926 -0.666 -12.93 1 98.75 142 LEU B N 1
ATOM 2594 C CA . LEU B 1 142 ? 1.871 -1.126 -13.828 1 98.75 142 LEU B CA 1
ATOM 2595 C C . LEU B 1 142 ? 0.495 -0.877 -13.219 1 98.75 142 LEU B C 1
ATOM 2597 O O . LEU B 1 142 ? 0.337 -0.91 -11.992 1 98.75 142 LEU B O 1
ATOM 2601 N N . PHE B 1 143 ? -0.476 -0.665 -14.094 1 98.81 143 PHE B N 1
ATOM 2602 C CA . PHE B 1 143 ? -1.853 -0.459 -13.656 1 98.81 143 PHE B CA 1
ATOM 2603 C C . PHE B 1 143 ? -2.771 -1.523 -14.242 1 98.81 143 PHE B C 1
ATOM 2605 O O . PHE B 1 143 ? -2.621 -1.907 -15.406 1 98.81 143 PHE B O 1
ATOM 2612 N N . GLY B 1 144 ? -3.674 -2.012 -13.453 1 98.88 144 GLY B N 1
ATOM 2613 C CA . GLY B 1 144 ? -4.625 -3.025 -13.891 1 98.88 144 GLY B CA 1
ATOM 2614 C C . GLY B 1 144 ? -6.047 -2.74 -13.445 1 98.88 144 GLY B C 1
ATOM 2615 O O . GLY B 1 144 ? -6.262 -1.997 -12.484 1 98.88 144 GLY B O 1
ATOM 2616 N N . GLU B 1 145 ? -6.945 -3.322 -14.164 1 98.88 145 GLU B N 1
ATOM 2617 C CA . GLU B 1 145 ? -8.359 -3.295 -13.797 1 98.88 145 GLU B CA 1
ATOM 2618 C C . GLU B 1 145 ? -8.82 -4.66 -13.289 1 98.88 145 GLU B C 1
ATOM 2620 O O . GLU B 1 145 ? -8.594 -5.68 -13.945 1 98.88 145 GLU B O 1
ATOM 2625 N N . VAL B 1 146 ? -9.445 -4.648 -12.133 1 98.88 146 VAL B N 1
ATOM 2626 C CA . VAL B 1 146 ? -9.938 -5.898 -11.562 1 98.88 146 VAL B CA 1
ATOM 2627 C C . VAL B 1 146 ? -11.195 -6.348 -12.297 1 98.88 146 VAL B C 1
ATOM 2629 O O . VAL B 1 146 ? -12.164 -5.59 -12.406 1 98.88 146 VAL B O 1
ATOM 2632 N N . VAL B 1 147 ? -11.172 -7.598 -12.727 1 98.88 147 VAL B N 1
ATOM 2633 C CA . VAL B 1 147 ? -12.312 -8.055 -13.523 1 98.88 147 VAL B CA 1
ATOM 2634 C C . VAL B 1 147 ? -13.047 -9.164 -12.781 1 98.88 147 VAL B C 1
ATOM 2636 O O . VAL B 1 147 ? -14.195 -9.484 -13.102 1 98.88 147 VAL B O 1
ATOM 2639 N N . SER B 1 148 ? -12.43 -9.789 -11.867 1 98.75 148 SER B N 1
ATOM 2640 C CA . SER B 1 148 ? -13.047 -10.742 -10.945 1 98.75 148 SER B CA 1
ATOM 2641 C C . SER B 1 148 ? -12.273 -10.828 -9.641 1 98.75 148 SER B C 1
ATOM 2643 O O . SER B 1 148 ? -11.078 -10.523 -9.594 1 98.75 148 SER B O 1
ATOM 2645 N N . ALA B 1 149 ? -12.969 -11.227 -8.625 1 98.75 149 ALA B N 1
ATOM 2646 C CA . ALA B 1 149 ? -12.367 -11.344 -7.301 1 98.75 149 ALA B CA 1
ATOM 2647 C C . ALA B 1 149 ? -13.164 -12.305 -6.422 1 98.75 149 ALA B C 1
ATOM 2649 O O . ALA B 1 149 ? -14.375 -12.461 -6.598 1 98.75 149 ALA B O 1
ATOM 2650 N N . ALA B 1 150 ? -12.477 -12.891 -5.508 1 98.75 150 ALA B N 1
ATOM 2651 C CA . ALA B 1 150 ? -13.094 -13.734 -4.484 1 98.75 150 ALA B CA 1
ATOM 2652 C C . ALA B 1 150 ? -12.297 -13.68 -3.182 1 98.75 150 ALA B C 1
ATOM 2654 O O . ALA B 1 150 ? -11.125 -13.312 -3.178 1 98.75 150 ALA B O 1
ATOM 2655 N N . ALA B 1 151 ? -12.961 -13.984 -2.117 1 98.62 151 ALA B N 1
ATOM 2656 C CA . ALA B 1 151 ? -12.312 -13.977 -0.809 1 98.62 151 ALA B CA 1
ATOM 2657 C C . ALA B 1 151 ? -12.859 -15.086 0.082 1 98.62 151 ALA B C 1
ATOM 2659 O O . ALA B 1 151 ? -13.969 -15.578 -0.145 1 98.62 151 ALA B O 1
ATOM 2660 N N . ASP B 1 152 ? -11.984 -15.508 1.023 1 97.69 152 ASP B N 1
ATOM 2661 C CA . ASP B 1 152 ? -12.414 -16.453 2.051 1 97.69 152 ASP B CA 1
ATOM 2662 C C . ASP B 1 152 ? -13.594 -15.898 2.848 1 97.69 152 ASP B C 1
ATOM 2664 O O . ASP B 1 152 ? -13.484 -14.859 3.49 1 97.69 152 ASP B O 1
ATOM 2668 N N . ALA B 1 153 ? -14.688 -16.641 2.881 1 96.12 153 ALA B N 1
ATOM 2669 C CA . ALA B 1 153 ? -15.945 -16.172 3.467 1 96.12 153 ALA B CA 1
ATOM 2670 C C . ALA B 1 153 ? -15.812 -16.016 4.977 1 96.12 153 ALA B C 1
ATOM 2672 O O . ALA B 1 153 ? -16.641 -15.336 5.609 1 96.12 153 ALA B O 1
ATOM 2673 N N . ARG B 1 154 ? -14.867 -16.625 5.566 1 95.25 154 ARG B N 1
ATOM 2674 C CA . ARG B 1 154 ? -14.68 -16.531 7.012 1 95.25 154 ARG B CA 1
ATOM 2675 C C . ARG B 1 154 ? -14.133 -15.172 7.41 1 95.25 154 ARG B C 1
ATOM 2677 O O . ARG B 1 154 ? -14.312 -14.734 8.547 1 95.25 154 ARG B O 1
ATOM 2684 N N . VAL B 1 155 ? -13.469 -14.391 6.387 1 95.75 155 VAL B N 1
ATOM 2685 C CA . VAL B 1 155 ? -12.68 -13.25 6.848 1 95.75 155 VAL B CA 1
ATOM 2686 C C . VAL B 1 155 ? -13.078 -11.992 6.074 1 95.75 155 VAL B C 1
ATOM 2688 O O . VAL B 1 155 ? -12.719 -10.883 6.461 1 95.75 155 VAL B O 1
ATOM 2691 N N . PHE B 1 156 ? -13.734 -12.148 5.027 1 96.75 156 PHE B N 1
ATOM 2692 C CA . PHE B 1 156 ? -14.25 -11.008 4.27 1 96.75 156 PHE B CA 1
ATOM 2693 C C . PHE B 1 156 ? -15.758 -11.125 4.09 1 96.75 156 PHE B C 1
ATOM 2695 O O . PHE B 1 156 ? -16.234 -11.938 3.295 1 96.75 156 PHE B O 1
ATOM 2702 N N . VAL B 1 157 ? -16.422 -10.289 4.797 1 94.25 157 VAL B N 1
ATOM 2703 C CA . VAL B 1 157 ? -17.875 -10.398 4.883 1 94.25 157 VAL B CA 1
ATOM 2704 C C . VAL B 1 157 ? -18.516 -9.062 4.492 1 94.25 157 VAL B C 1
ATOM 2706 O O . VAL B 1 157 ? -18.266 -8.039 5.125 1 94.25 157 VAL B O 1
ATOM 2709 N N . GLU B 1 158 ? -19.312 -9.086 3.439 1 91.62 158 GLU B N 1
ATOM 2710 C CA . GLU B 1 158 ? -20.016 -7.902 2.973 1 91.62 158 GLU B CA 1
ATOM 2711 C C . GLU B 1 158 ? -19.062 -6.742 2.711 1 91.62 158 GLU B C 1
ATOM 2713 O O . GLU B 1 158 ? -19.297 -5.621 3.164 1 91.62 158 GLU B O 1
ATOM 2718 N N . GLY B 1 159 ? -18 -7.07 2.189 1 93.75 159 GLY B N 1
ATOM 2719 C CA . GLY B 1 159 ? -17.062 -6.051 1.736 1 93.75 159 GLY B CA 1
ATOM 2720 C C . GLY B 1 159 ? -16.156 -5.543 2.84 1 93.75 159 GLY B C 1
ATOM 2721 O O . GLY B 1 159 ? -15.516 -4.5 2.689 1 93.75 159 GLY B O 1
ATOM 2722 N N . ARG B 1 160 ? -16.109 -6.293 3.934 1 94.38 160 ARG B N 1
ATOM 2723 C CA . ARG B 1 160 ? -15.305 -5.844 5.062 1 94.38 160 ARG B CA 1
ATOM 2724 C C . ARG B 1 160 ? -14.438 -6.98 5.598 1 94.38 160 ARG B C 1
ATOM 2726 O O . ARG B 1 160 ? -14.914 -8.102 5.77 1 94.38 160 ARG B O 1
ATOM 2733 N N . TRP B 1 161 ? -13.195 -6.617 5.852 1 96.75 161 TRP B N 1
ATOM 2734 C CA . TRP B 1 161 ? -12.297 -7.574 6.5 1 96.75 161 TRP B CA 1
ATOM 2735 C C . TRP B 1 161 ? -12.719 -7.812 7.945 1 96.75 161 TRP B C 1
ATOM 2737 O O . TRP B 1 161 ? -13.07 -6.871 8.664 1 96.75 161 TRP B O 1
ATOM 2747 N N . GLN B 1 162 ? -12.727 -9.039 8.32 1 93.62 162 GLN B N 1
ATOM 2748 C CA . GLN B 1 162 ? -12.883 -9.461 9.711 1 93.62 162 GLN B CA 1
ATOM 2749 C C . GLN B 1 162 ? -11.727 -10.359 10.141 1 93.62 162 GLN B C 1
ATOM 2751 O O . GLN B 1 162 ? -11.836 -11.586 10.078 1 93.62 162 GLN B O 1
ATOM 2756 N N . PHE B 1 163 ? -10.703 -9.695 10.664 1 92.81 163 PHE B N 1
ATOM 2757 C CA . PHE B 1 163 ? -9.523 -10.453 11.062 1 92.81 163 PHE B CA 1
ATOM 2758 C C . PHE B 1 163 ? -9.711 -11.055 12.445 1 92.81 163 PHE B C 1
ATOM 2760 O O . PHE B 1 163 ? -10.547 -10.586 13.227 1 92.81 163 PHE B O 1
ATOM 2767 N N . ASP B 1 164 ? -8.938 -12.055 12.57 1 81.44 164 ASP B N 1
ATOM 2768 C CA . ASP B 1 164 ? -8.914 -12.648 13.906 1 81.44 164 ASP B CA 1
ATOM 2769 C C . ASP B 1 164 ? -7.535 -12.523 14.547 1 81.44 164 ASP B C 1
ATOM 2771 O O . ASP B 1 164 ? -6.621 -11.945 13.953 1 81.44 164 ASP B O 1
ATOM 2775 N N . ASP B 1 165 ? -7.41 -12.695 15.828 1 67.06 165 ASP B N 1
ATOM 2776 C CA . ASP B 1 165 ? -6.188 -12.422 16.578 1 67.06 165 ASP B CA 1
ATOM 2777 C C . ASP B 1 165 ? -5.133 -13.492 16.312 1 67.06 165 ASP B C 1
ATOM 2779 O O . ASP B 1 165 ? -4.18 -13.641 17.078 1 67.06 165 ASP B O 1
ATOM 2783 N N . ASP B 1 166 ? -5.258 -14.242 15.07 1 70.38 166 ASP B N 1
ATOM 2784 C CA . ASP B 1 166 ? -4.203 -15.25 15.109 1 70.38 166 ASP B CA 1
ATOM 2785 C C . ASP B 1 166 ? -3.996 -15.875 13.727 1 70.38 166 ASP B C 1
ATOM 2787 O O . ASP B 1 166 ? -2.861 -16 13.266 1 70.38 166 ASP B O 1
ATOM 2791 N N . LYS B 1 167 ? -5.039 -16.297 13.195 1 76.31 167 LYS B N 1
ATOM 2792 C CA . LYS B 1 167 ? -4.82 -17.25 12.102 1 76.31 167 LYS B CA 1
ATOM 2793 C C . LYS B 1 167 ? -5.238 -16.641 10.766 1 76.31 167 LYS B C 1
ATOM 2795 O O . LYS B 1 167 ? -4.527 -16.781 9.766 1 76.31 167 LYS B O 1
ATOM 2800 N N . LEU B 1 168 ? -6.262 -15.961 10.758 1 92.31 168 LEU B N 1
ATOM 2801 C CA . LEU B 1 168 ? -6.809 -15.438 9.508 1 92.31 168 LEU B CA 1
ATOM 2802 C C . LEU B 1 168 ? -6.477 -13.953 9.359 1 92.31 168 LEU B C 1
ATOM 2804 O O . LEU B 1 168 ? -7.375 -13.109 9.352 1 92.31 168 LEU B O 1
ATOM 2808 N N . ASN B 1 169 ? -5.121 -13.703 9.266 1 96.25 169 ASN B N 1
ATOM 2809 C CA . ASN B 1 169 ? -4.562 -12.359 9.141 1 96.25 169 ASN B CA 1
ATOM 2810 C C . ASN B 1 169 ? -3.68 -12.234 7.902 1 96.25 169 ASN B C 1
ATOM 2812 O O . ASN B 1 169 ? -3.168 -13.242 7.395 1 96.25 169 ASN B O 1
ATOM 2816 N N . THR B 1 170 ? -3.58 -11.062 7.473 1 97.75 170 THR B N 1
ATOM 2817 C CA . THR B 1 170 ? -2.738 -10.805 6.309 1 97.75 170 THR B CA 1
ATOM 2818 C C . THR B 1 170 ? -1.291 -10.57 6.727 1 97.75 170 THR B C 1
ATOM 2820 O O . THR B 1 170 ? -1.002 -10.406 7.914 1 97.75 170 THR B O 1
ATOM 2823 N N . LEU B 1 171 ? -0.441 -10.602 5.754 1 97.5 171 LEU B N 1
ATOM 2824 C CA . LEU B 1 171 ? 0.988 -10.375 5.941 1 97.5 171 LEU B CA 1
ATOM 2825 C C . LEU B 1 171 ? 1.39 -8.992 5.426 1 97.5 171 LEU B C 1
ATOM 2827 O O . LEU B 1 171 ? 0.916 -8.555 4.375 1 97.5 171 LEU B O 1
ATOM 2831 N N . HIS B 1 172 ? 2.291 -8.344 6.148 1 97.94 172 HIS B N 1
ATOM 2832 C CA . HIS B 1 172 ? 2.877 -7.055 5.789 1 97.94 172 HIS B CA 1
ATOM 2833 C C . HIS B 1 172 ? 4.398 -7.09 5.906 1 97.94 172 HIS B C 1
ATOM 2835 O O . HIS B 1 172 ? 4.938 -7.293 6.996 1 97.94 172 HIS B O 1
ATOM 2841 N N . HIS B 1 173 ? 5.039 -6.871 4.84 1 97.94 173 HIS B N 1
ATOM 2842 C CA . HIS B 1 173 ? 6.477 -7.117 4.75 1 97.94 173 HIS B CA 1
ATOM 2843 C C . HIS B 1 173 ? 7.266 -5.984 5.395 1 97.94 173 HIS B C 1
ATOM 2845 O O . HIS B 1 173 ? 7.066 -4.812 5.066 1 97.94 173 HIS B O 1
ATOM 2851 N N . LEU B 1 174 ? 8.211 -6.34 6.266 1 96.25 174 LEU B N 1
ATOM 2852 C CA . LEU B 1 174 ? 9.062 -5.355 6.922 1 96.25 174 LEU B CA 1
ATOM 2853 C C . LEU B 1 174 ? 10.445 -5.324 6.285 1 96.25 174 LEU B C 1
ATOM 2855 O O . LEU B 1 174 ? 11.219 -4.387 6.504 1 96.25 174 LEU B O 1
ATOM 2859 N N . GLY B 1 175 ? 10.758 -6.32 5.59 1 92.56 175 GLY B N 1
ATOM 2860 C CA . GLY B 1 175 ? 12.078 -6.477 5.004 1 92.56 175 GLY B CA 1
ATOM 2861 C C . GLY B 1 175 ? 12.773 -7.754 5.434 1 92.56 175 GLY B C 1
ATOM 2862 O O . GLY B 1 175 ? 12.578 -8.227 6.555 1 92.56 175 GLY B O 1
ATOM 2863 N N . ALA B 1 176 ? 13.477 -8.336 4.57 1 90.44 176 ALA B N 1
ATOM 2864 C CA . ALA B 1 176 ? 14.398 -9.438 4.836 1 90.44 176 ALA B CA 1
ATOM 2865 C C . ALA B 1 176 ? 13.664 -10.641 5.422 1 90.44 176 ALA B C 1
ATOM 2867 O O . ALA B 1 176 ? 14.094 -11.211 6.426 1 90.44 176 ALA B O 1
ATOM 2868 N N . GLY B 1 177 ? 12.492 -10.945 4.863 1 92.25 177 GLY B N 1
ATOM 2869 C CA . GLY B 1 177 ? 11.773 -12.148 5.266 1 92.25 177 GLY B CA 1
ATOM 2870 C C . GLY B 1 177 ? 11 -11.977 6.559 1 92.25 177 GLY B C 1
ATOM 2871 O O . GLY B 1 177 ? 10.438 -12.938 7.086 1 92.25 177 GLY B O 1
ATOM 2872 N N . THR B 1 178 ? 11.008 -10.789 7.074 1 95.12 178 THR B N 1
ATOM 2873 C CA . THR B 1 178 ? 10.242 -10.461 8.273 1 95.12 178 THR B CA 1
ATOM 2874 C C . THR B 1 178 ? 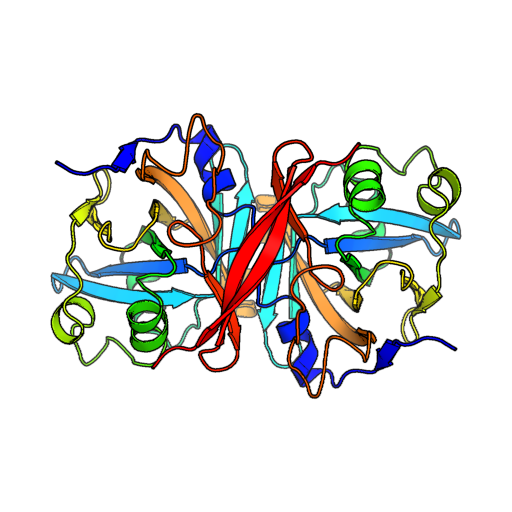8.938 -9.758 7.906 1 95.12 178 THR B C 1
ATOM 2876 O O . THR B 1 178 ? 8.922 -8.891 7.031 1 95.12 178 THR B O 1
ATOM 2879 N N . PHE B 1 179 ? 7.855 -10.227 8.594 1 96.56 179 PHE B N 1
ATOM 2880 C CA . PHE B 1 179 ? 6.523 -9.68 8.375 1 96.56 179 PHE B CA 1
ATOM 2881 C C . PHE B 1 179 ? 5.883 -9.266 9.695 1 96.56 179 PHE B C 1
ATOM 2883 O O . PHE B 1 179 ? 6.332 -9.68 10.766 1 96.56 179 PHE B O 1
ATOM 2890 N N . VAL B 1 180 ? 4.926 -8.438 9.594 1 95.31 180 VAL B N 1
ATOM 2891 C CA . VAL B 1 180 ? 3.939 -8.289 10.664 1 95.31 180 VAL B CA 1
ATOM 2892 C C . VAL B 1 180 ? 2.553 -8.656 10.141 1 95.31 180 VAL B C 1
ATOM 2894 O O . VAL B 1 180 ? 2.316 -8.648 8.93 1 95.31 180 VAL B O 1
ATOM 2897 N N . THR B 1 181 ? 1.754 -9.078 11.047 1 95.12 181 THR B N 1
ATOM 2898 C CA . THR B 1 181 ? 0.392 -9.43 10.656 1 95.12 181 THR B CA 1
ATOM 2899 C C . THR B 1 181 ? -0.552 -8.25 10.867 1 95.12 181 THR B C 1
ATOM 2901 O O . THR B 1 181 ? -0.21 -7.289 11.562 1 95.12 181 THR B O 1
ATOM 2904 N N . SER B 1 182 ? -1.703 -8.258 10.117 1 94.19 182 SER B N 1
ATOM 2905 C CA . SER B 1 182 ? -2.793 -7.414 10.594 1 94.19 182 SER B CA 1
ATOM 2906 C C . SER B 1 182 ? -3.139 -7.73 12.047 1 94.19 182 SER B C 1
ATOM 2908 O O . SER B 1 182 ? -3.227 -8.898 12.43 1 94.19 182 SER B O 1
ATOM 2910 N N . GLY B 1 183 ? -3.305 -6.645 12.844 1 91.19 183 GLY B N 1
ATOM 2911 C CA . GLY B 1 183 ? -3.453 -6.824 14.281 1 91.19 183 GLY B CA 1
ATOM 2912 C C . GLY B 1 183 ? -4.82 -6.418 14.797 1 91.19 183 GLY B C 1
ATOM 2913 O O . GLY B 1 183 ? -5.844 -6.801 14.227 1 91.19 183 GLY B O 1
ATOM 2914 N N . LYS B 1 184 ? -4.824 -5.723 15.844 1 91.25 184 LYS B N 1
ATOM 2915 C CA . LYS B 1 184 ? -6.051 -5.352 16.547 1 91.25 184 LYS B CA 1
ATOM 2916 C C . LYS B 1 184 ? -6.855 -4.332 15.75 1 91.25 184 LYS B C 1
ATOM 2918 O O . LYS B 1 184 ? -6.293 -3.404 15.164 1 91.25 184 LYS B O 1
ATOM 2923 N N . ARG B 1 185 ? -8.18 -4.547 15.82 1 92.88 185 ARG B N 1
ATOM 2924 C CA . ARG B 1 185 ? -9.094 -3.58 15.219 1 92.88 185 ARG B CA 1
ATOM 2925 C C . ARG B 1 185 ? -9.227 -2.336 16.094 1 92.88 185 ARG B C 1
ATOM 2927 O O . ARG B 1 185 ? -9.297 -2.436 17.312 1 92.88 185 ARG B O 1
ATOM 2934 N N . VAL B 1 186 ? -9.148 -1.188 15.469 1 93.69 186 VAL B N 1
ATOM 2935 C CA . VAL B 1 186 ? -9.344 0.087 16.141 1 93.69 186 VAL B CA 1
ATOM 2936 C C . VAL B 1 186 ? -10.336 0.944 15.359 1 93.69 186 VAL B C 1
ATOM 2938 O O . VAL B 1 186 ? -10.297 0.977 14.125 1 93.69 186 VAL B O 1
ATOM 2941 N N . THR B 1 187 ? -11.242 1.582 16.062 1 94.5 187 THR B N 1
ATOM 2942 C CA . THR B 1 187 ? -12.242 2.422 15.398 1 94.5 187 THR B CA 1
ATOM 2943 C C . THR B 1 187 ? -12.141 3.863 15.891 1 94.5 187 THR B C 1
ATOM 2945 O O . THR B 1 187 ? -11.969 4.109 17.094 1 94.5 187 THR B O 1
ATOM 2948 N N . ALA B 1 188 ? -12.18 4.781 14.938 1 93.56 188 ALA B N 1
ATOM 2949 C CA . ALA B 1 188 ? -12.203 6.199 15.305 1 93.56 188 ALA B CA 1
ATOM 2950 C C . ALA B 1 188 ? -13.5 6.57 16 1 93.56 188 ALA B C 1
ATOM 2952 O O . ALA B 1 188 ? -14.562 6.02 15.695 1 93.56 188 ALA B O 1
ATOM 2953 N N . GLY B 1 189 ? -13.422 7.441 17.109 1 79.88 189 GLY B N 1
ATOM 2954 C CA . GLY B 1 189 ? -14.555 7.84 17.922 1 79.88 189 GLY B CA 1
ATOM 2955 C C . GLY B 1 189 ? -14.961 9.281 17.719 1 79.88 189 GLY B C 1
ATOM 2956 O O . GLY B 1 189 ? -14.18 10.094 17.219 1 79.88 189 GLY B O 1
#

Secondary structure (DSSP, 8-state):
---EEE--GGGGGGGTTT---EEEEEEETTTTEEEEEEES-EEEEETTTTEEEEE--TTSHHHHHHHHHSEEEEEEEBGGGHHHHHHHHSS-TTSS-HHHHTT---EE-SSS--EE--TTEEEEEEEEEPPPPHHHHHH-EEEEEEEEEEEETTTEETTEE---SSSS-BEEEEETTEEEEEEEEEE--/---EEE--GGGGGGGTTT---EEEEEEETTTTEEEEEEES-EEEEETTTTEEEEE--TTSHHHHHHHHHSEEEEEEEBGGGHHHHHHHHSS-TTSS-HHHHTT---EE-SSS--EE--TTEEEEEEEEEPPPPHHHHHH-EEEEEEEEEEEETTTEETTEE---SSSS-BEEEEETTEEEEEEEEEE--

Organism: Escherichia coli (strain K12) (NCBI:txid83333)

InterPro domains:
  IPR002563 Flavin reductase like domain [PF01613] (19-153)
  IPR002563 Flavin reductase like domain [SM00903] (14-158)
  IPR012349 FMN-binding split barrel [G3DSA:2.30.110.10] (1-188)
  IPR052174 Flavoredoxin [PTHR43567] (11-185)

Nearest PDB structures (foldseek):
  3hmz-assembly1_A-2  TM=9.494E-01  e=2.591E-21  Shewanella baltica OS155
  3e4v-assembly1_B  TM=9.148E-01  e=4.935E-16  Methylobacillus flagellatus KT
  2d5m-assembly1_A-2  TM=8.772E-01  e=3.688E-12  Nitratidesulfovibrio vulgaris str. 'Miyazaki F'
  1eje-assembly1_A-2  TM=8.446E-01  e=3.788E-11  Methanothermobacter thermautotrophicus
  3fge-assembly1_A-2  TM=7.659E-01  e=8.142E-10  Shewanella frigidimarina NCIMB 400

Foldseek 3Di:
DFLKDWDDQLLVQLVCAVQFWKKKKFAAPVVRAIAIAIFSDKHWDDRVNTKMKGADDCPAPSNVRCVVVQKMKIFFAWPQCLVVHVVSHPDGCPVHRSCVVVVFDWDFDDPSGTTYGRVRTFKMFMWGWDDDDPCCVVPVMTMTGTDIMIGRCVAAPPSDGRDDADTGWTWHDPDDSDTDTDHDDDDDD/DFLKDWDDQLLVQLVCAVQFWKKKKFADPVVRAIAIAIFSDKHWDDRVNTKMKGADDPPAPSNVRCVVVQKMKIFFAWPQCLVVHVVSHPDGCPVHRSCVVVVFDWDFDDPPGTTYGRVRTFKMFMWGWDDDDPCCVVPVMTMTGTDIMIGRCVAAPPSDGRDDADTGWTWHDPDDSDTDTDHDDDDDD